Protein AF-A0A8H7AUL4-F1 (afdb_monomer)

Nearest PDB structures (foldseek):
  5n0o-assembly1_B  TM=2.172E-01  e=4.417E+00  Omphalotus olearius

Mean predicted aligned error: 16.54 Å

Sequence (229 aa):
MSLLRRDFTAEAVRKSCLLICMVALFASIVTGLPSPSKNITITVPEGTSDHGNPELICTPARFYEIALFYLGNYIAHAATLKSYPRESTSEMVLSMIVVLLFAPSGALRGLNAIFRAAVFKQSPIQRAARAGALCMVIRMADWKPQPTETIDNFSYTTSDVYQESHYCGGFLLNTNPESELKEIGTSKSPGKLEVITPPWMADASKFFWRYNNSYVPYGRSIHGRCDLP

Foldseek 3Di:
DPPVVVVVVVVVVVVVVVVVVVVVVVVVVPPPDDDPDDPDDDDADPPWDQPPPPVDTDDDDDPVNVVCVLVVVLVVQLVLADDAAQQDPVNNVVQSVCCSVPVVSRVVNVVQLVVLVLVPDPDPVSSCVSSVNDDDDFADQPDDDDPPDDDPDDDDDDPVVVVPPPDDDDPPDDPDPPVVVVVVVPDPDDDDDGGDDDPVVVCCVPDPDNSPDDDDDPPDDDDDDPPDD

Solvent-accessible surface area (backbone atoms only — not comparable to full-atom values): 15164 Å² total; per-residue (Å²): 139,67,66,74,64,54,56,56,50,53,55,49,51,50,53,48,51,53,49,49,53,51,49,50,61,52,50,74,72,66,76,75,76,86,68,84,85,71,93,70,92,73,91,72,67,86,75,52,46,43,90,91,38,94,92,42,83,44,67,70,80,50,71,66,57,56,49,50,52,55,52,50,53,46,51,50,46,54,72,66,47,63,82,60,55,91,60,47,74,68,56,49,52,51,50,41,55,49,19,67,77,38,57,67,58,34,53,50,50,46,49,51,55,57,75,42,44,23,86,78,42,86,51,69,66,59,18,29,50,46,56,51,54,70,80,85,88,78,71,50,77,85,64,72,81,56,100,85,58,85,81,75,91,76,86,89,78,61,80,86,61,63,77,73,64,88,67,79,96,68,85,82,75,74,92,63,64,70,70,54,51,56,54,54,74,69,51,87,70,87,79,82,88,77,55,81,72,57,72,81,59,69,57,46,78,76,48,94,69,70,71,84,78,75,78,78,59,88,95,64,87,84,87,76,86,84,77,76,131

Organism: NCBI:txid364733

Secondary structure (DSSP, 8-state):
--SHHHHHHHHHHHHHHHHHHHHHHHHHHH-------------PPTT-B-TT-TT--BPPPPHHHHHHHHHHHHHHHHHTPPPPTT--HHHHHHHHHHHHH-THHHHHHHHHHHHHTGGG-SSHHHHHHHHT--------TT----TT----S-----TTTTTT-SSSS-----S-HHHHHHHHHH--S-PPP--PPPHHHHGGGTSSS----PPPPTTPPPP------

Structure (mmCIF, N/CA/C/O backbone):
data_AF-A0A8H7AUL4-F1
#
_entry.id   AF-A0A8H7AUL4-F1
#
loop_
_atom_site.group_PDB
_atom_site.id
_atom_site.type_symbol
_atom_site.label_atom_id
_atom_site.label_alt_id
_atom_site.label_comp_id
_atom_site.label_asym_id
_atom_site.label_entity_id
_atom_site.label_seq_id
_atom_site.pdbx_PDB_ins_code
_atom_site.Cartn_x
_atom_site.Cartn_y
_atom_site.Cartn_z
_atom_site.occupancy
_atom_site.B_iso_or_equiv
_atom_site.auth_seq_id
_atom_site.auth_comp_id
_atom_site.auth_asym_id
_atom_site.auth_atom_id
_atom_site.pdbx_PDB_model_num
ATOM 1 N N . MET A 1 1 ? 11.857 13.795 33.962 1.00 43.72 1 MET A N 1
ATOM 2 C CA . MET A 1 1 ? 12.700 14.543 32.995 1.00 43.72 1 MET A CA 1
ATOM 3 C C . MET A 1 1 ? 13.579 13.636 32.108 1.00 43.72 1 MET A C 1
ATOM 5 O O . MET A 1 1 ? 14.568 14.098 31.558 1.00 43.72 1 MET A O 1
ATOM 9 N N . SER A 1 2 ? 13.219 12.358 31.918 1.00 46.34 2 SER A N 1
ATOM 10 C CA . SER A 1 2 ? 14.007 11.363 31.159 1.00 46.34 2 SER A CA 1
ATOM 11 C C . SER A 1 2 ? 13.293 10.794 29.919 1.00 46.34 2 SER A C 1
ATOM 13 O O . SER A 1 2 ? 13.949 10.202 29.067 1.00 46.34 2 SER A O 1
ATOM 15 N N . LEU A 1 3 ? 11.977 11.001 29.781 1.00 43.31 3 LEU A N 1
ATOM 16 C CA . LEU A 1 3 ? 11.179 10.525 28.638 1.00 43.31 3 LEU A CA 1
ATOM 17 C C . LEU A 1 3 ? 11.262 11.467 27.422 1.00 43.31 3 LEU A C 1
ATOM 19 O O . LEU A 1 3 ? 11.523 11.007 26.317 1.00 43.31 3 LEU A O 1
ATOM 23 N N . LEU A 1 4 ? 11.220 12.787 27.637 1.00 41.59 4 LEU A N 1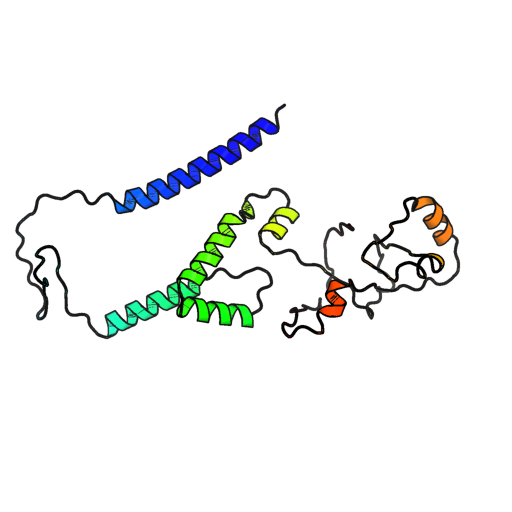
ATOM 24 C CA . LEU A 1 4 ? 11.358 13.803 26.575 1.00 41.59 4 LEU A CA 1
ATOM 25 C C . LEU A 1 4 ? 12.703 13.754 25.823 1.00 41.59 4 LEU A C 1
ATOM 27 O O . LEU A 1 4 ? 12.784 14.158 24.667 1.00 41.59 4 LEU A O 1
ATOM 31 N N . ARG A 1 5 ? 13.764 13.230 26.454 1.00 43.41 5 ARG A N 1
ATOM 32 C CA . ARG A 1 5 ? 15.092 13.094 25.831 1.00 43.41 5 ARG A CA 1
ATOM 33 C C . ARG A 1 5 ? 15.176 11.900 24.865 1.00 43.41 5 ARG A C 1
ATOM 35 O O . ARG A 1 5 ? 16.024 11.924 23.981 1.00 43.41 5 ARG A O 1
ATOM 42 N N . ARG A 1 6 ? 14.317 10.880 25.006 1.00 47.28 6 ARG A N 1
ATOM 43 C CA . ARG A 1 6 ? 14.305 9.688 24.130 1.00 47.28 6 ARG A CA 1
ATOM 44 C C . ARG A 1 6 ? 13.492 9.895 22.851 1.00 47.28 6 ARG A C 1
ATOM 46 O O . ARG A 1 6 ? 13.862 9.364 21.810 1.00 47.28 6 ARG A O 1
ATOM 53 N N . ASP A 1 7 ? 12.436 10.702 22.907 1.00 49.81 7 ASP A N 1
ATOM 54 C CA . ASP A 1 7 ? 11.616 10.984 21.722 1.00 49.81 7 ASP A CA 1
ATOM 55 C C . ASP A 1 7 ? 12.316 11.950 20.754 1.00 49.81 7 ASP A C 1
ATOM 57 O O . ASP A 1 7 ? 12.249 11.778 19.536 1.00 49.81 7 ASP A O 1
ATOM 61 N N . PHE A 1 8 ? 13.083 12.913 21.280 1.00 47.88 8 PHE A N 1
ATOM 62 C CA . PHE A 1 8 ? 13.838 13.862 20.455 1.00 47.88 8 PHE A CA 1
ATOM 63 C C . PHE A 1 8 ? 14.990 13.192 19.688 1.00 47.88 8 PHE A C 1
ATOM 65 O O . PHE A 1 8 ? 15.266 13.541 18.539 1.00 47.88 8 PHE A O 1
ATOM 72 N N . THR A 1 9 ? 15.642 12.189 20.285 1.00 54.34 9 THR A N 1
ATOM 73 C CA . THR A 1 9 ? 16.725 11.441 19.631 1.00 54.34 9 THR A CA 1
ATOM 74 C C . THR A 1 9 ? 16.198 10.498 18.553 1.00 54.34 9 THR A C 1
ATOM 76 O O . THR A 1 9 ? 16.815 10.397 17.497 1.00 54.34 9 THR A O 1
ATOM 79 N N . ALA A 1 10 ? 15.036 9.869 18.748 1.00 54.59 10 ALA A N 1
ATOM 80 C CA . ALA A 1 10 ? 14.420 9.014 17.732 1.00 54.59 10 ALA A CA 1
ATOM 81 C C . ALA A 1 10 ? 13.949 9.809 16.496 1.00 54.59 10 ALA A C 1
ATOM 83 O O . ALA A 1 10 ? 14.162 9.380 15.362 1.00 54.59 10 ALA A O 1
ATOM 84 N N . GLU A 1 11 ? 13.359 10.992 16.698 1.00 55.91 11 GLU A N 1
ATOM 85 C CA . GLU A 1 11 ? 12.937 11.900 15.622 1.00 55.91 11 GLU A CA 1
ATOM 86 C C . GLU A 1 11 ? 14.144 12.441 14.826 1.00 55.91 11 GLU A C 1
ATOM 88 O O . GLU A 1 11 ? 14.108 12.499 13.593 1.00 55.91 11 GLU A O 1
ATOM 93 N N . ALA A 1 12 ? 15.235 12.788 15.520 1.00 53.88 12 ALA A N 1
ATOM 94 C CA . ALA A 1 12 ? 16.478 13.258 14.910 1.00 53.88 12 ALA A CA 1
ATOM 95 C C . ALA A 1 12 ? 17.190 12.148 14.121 1.00 53.88 12 ALA A C 1
ATOM 97 O O . ALA A 1 12 ? 17.557 12.359 12.968 1.00 53.88 12 ALA A O 1
ATOM 98 N N . VAL A 1 13 ? 17.300 10.939 14.682 1.00 63.09 13 VAL A N 1
ATOM 99 C CA . VAL A 1 13 ? 17.870 9.771 13.988 1.00 63.09 13 VAL A CA 1
ATOM 100 C C . VAL A 1 13 ? 17.033 9.398 12.758 1.00 63.09 13 VAL A C 1
ATOM 102 O O . VAL A 1 13 ? 17.599 9.050 11.724 1.00 63.09 13 VAL A O 1
ATOM 105 N N . ARG A 1 14 ? 15.700 9.550 12.816 1.00 64.31 14 ARG A N 1
ATOM 106 C CA . ARG A 1 14 ? 14.787 9.322 11.681 1.00 64.31 14 ARG A CA 1
ATOM 107 C C . ARG A 1 14 ? 15.046 10.285 10.524 1.00 64.31 14 ARG A C 1
ATOM 109 O O . ARG A 1 14 ? 15.121 9.849 9.377 1.00 64.31 14 ARG A O 1
ATOM 116 N N . LYS A 1 15 ? 15.191 11.581 10.815 1.00 61.91 15 LYS A N 1
ATOM 117 C CA . LYS A 1 15 ? 15.510 12.596 9.799 1.00 61.91 15 LYS A CA 1
ATOM 118 C C . LYS A 1 15 ? 16.914 12.389 9.230 1.00 61.91 15 LYS A C 1
ATOM 120 O O . LYS A 1 15 ? 17.076 12.469 8.018 1.00 61.91 15 LYS A O 1
ATOM 125 N N . SER A 1 16 ? 17.883 12.032 10.073 1.00 65.56 16 SER A N 1
ATOM 126 C CA . SER A 1 16 ? 19.255 11.748 9.647 1.00 65.56 16 SER A CA 1
ATOM 127 C C . SER A 1 16 ? 19.361 10.489 8.784 1.00 65.56 16 SER A C 1
ATOM 129 O O . SER A 1 16 ? 20.001 10.542 7.745 1.00 65.56 16 SER A O 1
ATOM 131 N N . CYS A 1 17 ? 18.695 9.381 9.128 1.00 65.00 17 CYS A N 1
ATOM 132 C CA . CYS A 1 17 ? 18.697 8.170 8.294 1.00 65.00 17 CYS A CA 1
ATOM 133 C C . CYS A 1 17 ? 18.014 8.390 6.941 1.00 65.00 17 CYS A C 1
ATOM 135 O O . CYS A 1 17 ? 18.547 7.968 5.921 1.00 65.00 17 CYS A O 1
ATOM 137 N N . LEU A 1 18 ? 16.868 9.081 6.908 1.00 64.00 18 LEU A N 1
ATOM 138 C CA . LEU A 1 18 ? 16.194 9.411 5.648 1.00 64.00 18 LEU A CA 1
ATOM 139 C C . LEU A 1 18 ? 17.056 10.325 4.770 1.00 64.00 18 LEU A C 1
ATOM 141 O O . LEU A 1 18 ? 17.152 10.092 3.569 1.00 64.00 18 LEU A O 1
ATOM 145 N N . LEU A 1 19 ? 17.722 11.318 5.366 1.00 66.88 19 LEU A N 1
ATOM 146 C CA . LEU A 1 19 ? 18.652 12.190 4.652 1.00 66.88 19 LEU A CA 1
ATOM 147 C C . LEU A 1 19 ? 19.862 11.406 4.127 1.00 66.88 19 LEU A C 1
ATOM 149 O O . LEU A 1 19 ? 20.225 11.581 2.973 1.00 66.88 19 LEU A O 1
ATOM 153 N N . ILE A 1 20 ? 20.440 10.500 4.923 1.00 70.88 20 ILE A N 1
ATOM 154 C CA . ILE A 1 20 ? 21.572 9.652 4.515 1.00 70.88 20 ILE A CA 1
ATOM 155 C C . ILE A 1 20 ? 21.169 8.701 3.381 1.00 70.88 20 ILE A C 1
ATOM 157 O O . ILE A 1 20 ? 21.912 8.580 2.414 1.00 70.88 20 ILE A O 1
ATOM 161 N N . CYS A 1 21 ? 19.990 8.072 3.439 1.00 65.75 21 CYS A N 1
ATOM 162 C CA . CYS A 1 21 ? 19.497 7.215 2.356 1.00 65.75 21 CYS A CA 1
ATOM 163 C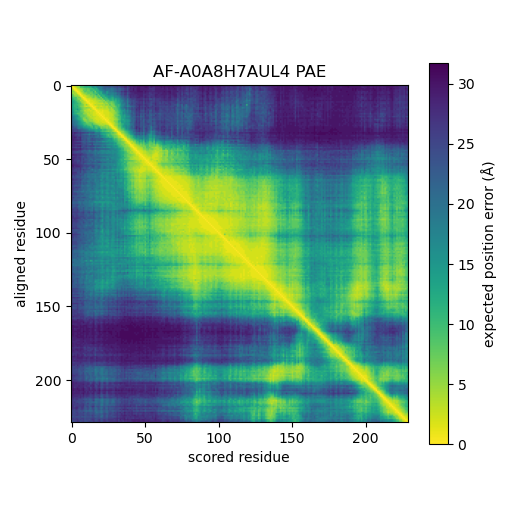 C . CYS A 1 21 ? 19.223 8.005 1.070 1.00 65.75 21 CYS A C 1
ATOM 165 O O . CYS A 1 21 ? 19.566 7.536 -0.011 1.00 65.75 21 CYS A O 1
ATOM 167 N N . MET A 1 22 ? 18.648 9.208 1.173 1.00 65.50 22 MET A N 1
ATOM 168 C CA . MET A 1 22 ? 18.428 10.078 0.014 1.00 65.50 22 MET A CA 1
ATOM 169 C C . MET A 1 22 ? 19.762 10.561 -0.569 1.00 65.50 22 MET A C 1
ATOM 171 O O . MET A 1 22 ? 19.964 10.465 -1.772 1.00 65.50 22 MET A O 1
ATOM 175 N N . VAL A 1 23 ? 20.711 10.998 0.264 1.00 67.75 23 VAL A N 1
ATOM 176 C CA . VAL A 1 23 ? 22.056 11.407 -0.175 1.00 67.75 23 VAL A CA 1
ATOM 177 C C . VAL A 1 23 ? 22.818 10.236 -0.796 1.00 67.75 23 VAL A C 1
ATOM 179 O O . VAL A 1 23 ? 23.475 10.437 -1.808 1.00 67.75 23 VAL A O 1
ATOM 182 N N . ALA A 1 24 ? 22.694 9.015 -0.270 1.00 63.97 24 ALA A N 1
ATOM 183 C CA . ALA A 1 24 ? 23.294 7.822 -0.868 1.00 63.97 24 ALA A CA 1
ATOM 184 C C . ALA A 1 24 ? 22.670 7.483 -2.235 1.00 63.97 24 ALA A C 1
ATOM 186 O O . ALA A 1 24 ? 23.403 7.222 -3.184 1.00 63.97 24 ALA A O 1
ATOM 187 N N . LEU A 1 25 ? 21.339 7.566 -2.363 1.00 59.31 25 LEU A N 1
ATOM 188 C CA . LEU A 1 25 ? 20.631 7.377 -3.637 1.00 59.31 25 LEU A CA 1
ATOM 189 C C . LEU A 1 25 ? 21.013 8.440 -4.679 1.00 59.31 25 LEU A C 1
ATOM 191 O O . LEU A 1 25 ? 21.175 8.109 -5.849 1.00 59.31 25 LEU A O 1
ATOM 195 N N . PHE A 1 26 ? 21.207 9.696 -4.265 1.00 57.25 26 PHE A N 1
ATOM 196 C CA . PHE A 1 26 ? 21.670 10.774 -5.145 1.00 57.25 26 PHE A CA 1
ATOM 197 C C . PHE A 1 26 ? 23.172 10.681 -5.464 1.00 57.25 26 PHE A C 1
ATOM 199 O O . PHE A 1 26 ? 23.571 10.971 -6.589 1.00 57.25 26 PHE A O 1
ATOM 206 N N . ALA A 1 27 ? 24.009 10.230 -4.527 1.00 56.56 27 ALA A N 1
ATOM 207 C CA . ALA A 1 27 ? 25.445 10.055 -4.743 1.00 56.56 27 ALA A CA 1
ATOM 208 C C . ALA A 1 27 ? 25.744 8.931 -5.747 1.00 56.56 27 ALA A C 1
ATOM 210 O O . ALA A 1 27 ? 26.654 9.077 -6.561 1.00 56.56 27 ALA A O 1
ATOM 211 N N . SER A 1 28 ? 24.937 7.863 -5.769 1.00 53.31 28 SER A N 1
ATOM 212 C CA . SER A 1 28 ? 25.036 6.811 -6.791 1.00 53.31 28 SER A CA 1
ATOM 213 C C . SER A 1 28 ? 24.688 7.289 -8.207 1.00 53.31 28 SER A C 1
ATOM 215 O O . SER A 1 28 ? 25.079 6.635 -9.167 1.00 53.31 28 SER A O 1
ATOM 217 N N . ILE A 1 29 ? 23.990 8.421 -8.355 1.00 53.97 29 ILE A N 1
ATOM 218 C CA . ILE A 1 29 ? 23.642 8.998 -9.664 1.00 53.97 29 ILE A CA 1
ATOM 219 C C . ILE A 1 29 ? 24.769 9.910 -10.196 1.00 53.97 29 ILE A C 1
ATOM 221 O O . ILE A 1 29 ? 24.841 10.153 -11.396 1.00 53.97 29 ILE A O 1
ATOM 225 N N . VAL A 1 30 ? 25.677 10.398 -9.338 1.00 54.78 30 VAL A N 1
ATOM 226 C CA . VAL A 1 30 ? 26.594 11.510 -9.679 1.00 54.78 30 VAL A CA 1
ATOM 227 C C . VAL A 1 30 ? 28.055 11.086 -9.897 1.00 54.78 30 VAL A C 1
ATOM 229 O O . VAL A 1 30 ? 28.843 11.864 -10.428 1.00 54.78 30 VAL A O 1
ATOM 232 N N . THR A 1 31 ? 28.462 9.857 -9.578 1.00 52.69 31 THR A N 1
ATOM 233 C CA . THR A 1 31 ? 29.866 9.438 -9.761 1.00 52.69 31 THR A CA 1
ATOM 234 C C . THR A 1 31 ? 30.114 8.741 -11.099 1.00 52.69 31 THR A C 1
ATOM 236 O O . THR A 1 31 ? 30.465 7.564 -11.142 1.00 52.69 31 THR A O 1
ATOM 239 N N . GLY A 1 32 ? 29.965 9.480 -12.196 1.00 54.56 32 GLY A N 1
ATOM 240 C CA . GLY A 1 32 ? 30.618 9.163 -13.467 1.00 54.56 32 GLY A CA 1
ATOM 241 C C . GLY A 1 32 ? 31.889 9.998 -13.593 1.00 54.56 32 GLY A C 1
ATOM 242 O O . GLY A 1 32 ? 31.848 11.087 -14.154 1.00 54.56 32 GLY A O 1
ATOM 243 N N . LEU A 1 33 ? 33.011 9.543 -13.026 1.00 56.06 33 LEU A N 1
ATOM 244 C CA . LEU A 1 33 ? 34.299 10.209 -13.251 1.00 56.06 33 LEU A CA 1
ATOM 245 C C . LEU A 1 33 ? 34.693 10.000 -14.728 1.00 56.06 33 LEU A C 1
ATOM 247 O O . LEU A 1 33 ? 34.734 8.841 -15.156 1.00 56.06 33 LEU A O 1
ATOM 251 N N . PRO A 1 34 ? 35.003 11.050 -15.512 1.00 58.72 34 PRO A N 1
ATOM 252 C CA . PRO A 1 34 ? 35.479 10.866 -16.876 1.00 58.72 34 PRO A CA 1
ATOM 253 C C . PRO A 1 34 ? 36.834 10.153 -16.827 1.00 58.72 34 PRO A C 1
ATOM 255 O O . PRO A 1 34 ? 37.839 10.701 -16.376 1.00 58.72 34 PRO A O 1
ATOM 258 N N . SER A 1 35 ? 36.844 8.887 -17.239 1.00 64.31 35 SER A N 1
ATOM 259 C CA . SER A 1 35 ? 38.077 8.127 -17.429 1.00 64.31 35 SER A CA 1
ATOM 260 C C . SER A 1 35 ? 38.825 8.667 -18.653 1.00 64.31 35 SER A C 1
ATOM 262 O O . SER A 1 35 ? 38.180 9.121 -19.599 1.00 64.31 35 SER A O 1
ATOM 264 N N . PRO A 1 36 ? 40.169 8.618 -18.677 1.00 64.88 36 PRO A N 1
ATOM 265 C CA . PRO A 1 36 ? 40.938 9.017 -19.850 1.00 64.88 36 PRO A CA 1
ATOM 266 C C . PRO A 1 36 ? 40.482 8.205 -21.069 1.00 64.88 36 PRO A C 1
ATOM 268 O O . PRO A 1 36 ? 40.517 6.971 -21.050 1.00 64.88 36 PRO A O 1
ATOM 271 N N . SER A 1 37 ? 40.032 8.900 -22.115 1.00 62.56 37 SER A N 1
ATOM 272 C CA . SER A 1 37 ? 39.543 8.286 -23.346 1.00 62.56 37 SER A CA 1
ATOM 273 C C . SER A 1 37 ? 40.692 7.559 -24.047 1.00 62.56 37 SER A C 1
ATOM 275 O O . SER A 1 37 ? 41.613 8.158 -24.600 1.00 62.56 37 SER A O 1
ATOM 277 N N . LYS A 1 38 ? 40.671 6.225 -24.006 1.00 63.19 38 LYS A N 1
ATOM 278 C CA . LYS A 1 38 ? 41.484 5.411 -24.910 1.00 63.19 38 LYS A CA 1
ATOM 279 C C . LYS A 1 38 ? 40.727 5.299 -26.224 1.00 63.19 38 LYS A C 1
ATOM 281 O O . LYS A 1 38 ? 39.556 4.937 -26.225 1.00 63.19 38 LYS A O 1
ATOM 286 N N . ASN A 1 39 ? 41.393 5.614 -27.329 1.00 67.62 39 ASN A N 1
ATOM 287 C CA . ASN A 1 39 ? 40.812 5.480 -28.658 1.00 67.62 39 ASN A CA 1
ATOM 288 C C . ASN A 1 39 ? 40.810 3.985 -29.025 1.00 67.62 39 ASN A C 1
ATOM 290 O O . ASN A 1 39 ? 41.848 3.427 -29.376 1.00 67.62 39 ASN A O 1
ATOM 294 N N . ILE A 1 40 ? 39.674 3.320 -28.818 1.00 72.12 40 ILE A N 1
ATOM 295 C CA . ILE A 1 40 ? 39.465 1.894 -29.094 1.00 72.12 40 ILE A CA 1
ATOM 296 C C . ILE A 1 40 ? 38.546 1.779 -30.304 1.00 72.12 40 ILE A C 1
ATOM 298 O O . ILE A 1 40 ? 37.411 2.246 -30.275 1.00 72.12 40 ILE A O 1
ATOM 302 N N . THR A 1 41 ? 39.021 1.131 -31.361 1.00 75.44 41 THR A N 1
ATOM 303 C CA . THR A 1 41 ? 38.189 0.734 -32.496 1.00 75.44 41 THR A CA 1
ATOM 304 C C . THR A 1 41 ? 37.387 -0.506 -32.109 1.00 75.44 41 THR A C 1
ATOM 306 O O . THR A 1 41 ? 37.923 -1.609 -32.031 1.00 75.44 41 THR A O 1
ATOM 309 N N . ILE A 1 42 ? 36.096 -0.319 -31.828 1.00 75.31 42 ILE A N 1
ATOM 310 C CA . ILE A 1 42 ? 35.150 -1.403 -31.542 1.00 75.31 42 ILE A CA 1
ATOM 311 C C . ILE A 1 42 ? 34.440 -1.773 -32.843 1.00 75.31 42 ILE A C 1
ATOM 313 O O . ILE A 1 42 ? 33.855 -0.919 -33.506 1.00 75.31 42 ILE A O 1
ATOM 317 N N . THR A 1 43 ? 34.474 -3.052 -33.209 1.00 81.81 43 THR A N 1
ATOM 318 C CA . THR A 1 43 ? 33.636 -3.582 -34.285 1.00 81.81 43 THR A CA 1
ATOM 319 C C . THR A 1 43 ? 32.193 -3.670 -33.792 1.00 81.81 43 THR A C 1
ATOM 321 O O . THR A 1 43 ? 31.882 -4.431 -32.875 1.00 81.81 43 THR A O 1
ATOM 324 N N . VAL A 1 44 ? 31.312 -2.859 -34.376 1.00 82.25 44 VAL A N 1
ATOM 325 C CA . VAL A 1 44 ? 29.887 -2.815 -34.027 1.00 82.25 44 VAL A CA 1
ATOM 326 C C . VAL A 1 44 ? 29.048 -3.657 -34.996 1.00 82.25 44 VAL A C 1
ATOM 328 O O . VAL A 1 44 ? 29.461 -3.859 -36.140 1.00 82.25 44 VAL A O 1
ATOM 331 N N . PRO A 1 45 ? 27.886 -4.175 -34.558 1.00 83.50 45 PRO A N 1
ATOM 332 C CA . PRO A 1 45 ? 26.961 -4.887 -35.431 1.00 83.50 45 PRO A CA 1
ATOM 333 C C . PRO A 1 45 ? 26.471 -4.016 -36.594 1.00 83.50 45 PRO A C 1
ATOM 335 O O . PRO A 1 45 ? 26.386 -2.792 -36.492 1.00 83.50 45 PRO A O 1
ATOM 338 N N . GLU A 1 46 ? 26.093 -4.661 -37.694 1.00 83.25 46 GLU A N 1
ATOM 339 C CA . GLU A 1 46 ? 25.466 -3.977 -38.824 1.00 83.25 46 GLU A CA 1
ATOM 340 C C . GLU A 1 46 ? 24.145 -3.318 -38.390 1.00 83.25 46 GLU A C 1
ATOM 342 O O . GLU A 1 46 ? 23.361 -3.916 -37.653 1.00 83.25 46 GLU A O 1
ATOM 347 N N . GLY A 1 47 ? 23.909 -2.076 -38.824 1.00 82.81 47 GLY A N 1
ATOM 348 C CA . GLY A 1 47 ? 22.743 -1.280 -38.422 1.00 82.81 47 GLY A CA 1
ATOM 349 C C . GLY A 1 47 ? 22.937 -0.444 -37.151 1.00 82.81 47 GLY A C 1
ATOM 350 O O . GLY A 1 47 ? 21.985 0.190 -36.699 1.00 82.81 47 GLY A O 1
ATOM 351 N N . THR A 1 48 ? 24.143 -0.418 -36.574 1.00 87.56 48 THR A N 1
ATOM 352 C CA . THR A 1 48 ? 24.484 0.515 -35.495 1.00 87.56 48 THR A CA 1
ATOM 353 C C . THR A 1 48 ? 24.537 1.962 -35.996 1.00 87.56 48 THR A C 1
ATOM 355 O O . THR A 1 48 ? 25.078 2.243 -37.062 1.00 87.56 48 THR A O 1
ATOM 358 N N . SER A 1 49 ? 23.987 2.881 -35.202 1.00 88.44 49 SER A N 1
ATOM 359 C CA . SER A 1 49 ? 23.941 4.322 -35.472 1.00 88.44 49 SER A CA 1
ATOM 360 C C . SER A 1 49 ? 24.342 5.099 -34.218 1.00 88.44 49 SER A C 1
ATOM 362 O O . SER A 1 49 ? 24.013 4.691 -33.104 1.00 88.44 49 SER A O 1
ATOM 364 N N . ASP A 1 50 ? 25.031 6.222 -34.395 1.00 88.38 50 ASP A N 1
ATOM 365 C CA . ASP A 1 50 ? 25.409 7.157 -33.326 1.00 88.38 50 ASP A CA 1
ATOM 366 C C . ASP A 1 50 ? 24.497 8.399 -33.275 1.00 88.38 50 ASP A C 1
ATOM 368 O O . ASP A 1 50 ? 24.579 9.216 -32.360 1.00 88.38 50 ASP A O 1
ATOM 372 N N . HIS A 1 51 ? 23.596 8.545 -34.258 1.00 87.38 51 HIS A N 1
ATOM 373 C CA . HIS A 1 51 ? 22.688 9.687 -34.409 1.00 87.38 51 HIS A CA 1
ATOM 374 C C . HIS A 1 51 ? 23.389 11.060 -34.330 1.00 87.38 51 HIS A C 1
ATOM 376 O O . HIS A 1 51 ? 22.776 12.047 -33.922 1.00 87.38 51 HIS A O 1
ATOM 382 N N . GLY A 1 52 ? 24.667 11.135 -34.724 1.00 86.81 52 GLY A N 1
ATOM 383 C CA . GLY A 1 52 ? 25.465 12.362 -34.669 1.00 86.81 52 GLY A CA 1
ATOM 384 C C . GLY A 1 52 ? 26.040 12.700 -33.289 1.00 86.81 52 GLY A C 1
ATOM 385 O O . GLY A 1 52 ? 26.620 13.775 -33.134 1.00 86.81 52 GLY A O 1
ATOM 386 N N . ASN A 1 53 ? 25.908 11.810 -32.299 1.00 87.06 53 ASN A N 1
ATOM 387 C CA . ASN A 1 53 ? 26.580 11.924 -31.009 1.00 87.06 53 ASN A CA 1
ATOM 388 C C . ASN A 1 53 ? 27.599 10.778 -30.835 1.00 87.06 53 ASN A C 1
ATOM 390 O O . ASN A 1 53 ? 27.188 9.644 -30.601 1.00 87.06 53 ASN A O 1
ATOM 394 N N . PRO A 1 54 ? 28.917 11.055 -30.860 1.00 82.06 54 PRO A N 1
ATOM 395 C CA . PRO A 1 54 ? 29.948 10.020 -30.736 1.00 82.06 54 PRO A CA 1
ATOM 396 C C . PRO A 1 54 ? 29.979 9.333 -29.361 1.00 82.06 54 PRO A C 1
ATOM 398 O O . PRO A 1 54 ? 30.625 8.298 -29.208 1.00 82.06 54 PRO A O 1
ATOM 401 N N . GLU A 1 55 ? 29.298 9.886 -28.353 1.00 83.38 55 GLU A N 1
ATOM 402 C CA . GLU A 1 55 ? 29.140 9.267 -27.032 1.00 83.38 55 GLU A CA 1
ATOM 403 C C . GLU A 1 55 ? 27.973 8.265 -26.978 1.00 83.38 55 GLU A C 1
ATOM 405 O O . GLU A 1 55 ? 27.776 7.595 -25.963 1.00 83.38 55 GLU A O 1
ATOM 410 N N . LEU A 1 56 ? 27.194 8.146 -28.058 1.00 84.94 56 LEU A N 1
ATOM 411 C CA . LEU A 1 56 ? 26.034 7.271 -28.147 1.00 84.94 56 LEU A CA 1
ATOM 412 C C . LEU A 1 56 ? 26.280 6.167 -29.177 1.00 84.94 56 LEU A C 1
ATOM 414 O O . LEU A 1 56 ? 26.607 6.423 -30.329 1.00 84.94 56 LEU A O 1
ATOM 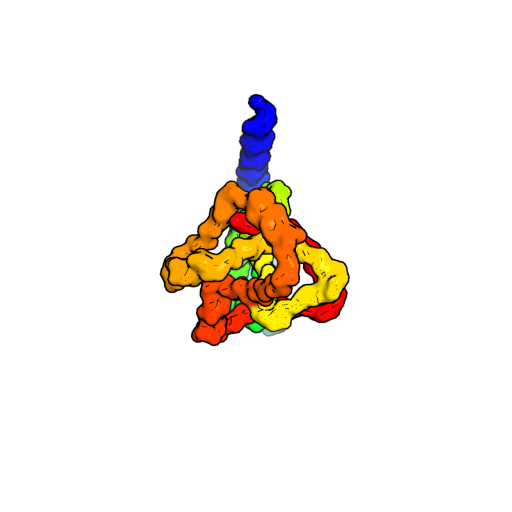418 N N . ILE A 1 57 ? 26.062 4.918 -28.774 1.00 89.25 57 ILE A N 1
ATOM 419 C CA . ILE A 1 57 ? 26.068 3.769 -29.683 1.00 89.25 57 ILE A CA 1
ATOM 420 C C . ILE A 1 57 ? 24.705 3.091 -29.570 1.00 89.25 57 ILE A C 1
ATOM 422 O O . ILE A 1 57 ? 24.415 2.428 -28.573 1.00 89.25 57 ILE A O 1
ATOM 426 N N . CYS A 1 58 ? 23.861 3.245 -30.590 1.00 88.56 58 CYS A N 1
ATOM 427 C CA . CYS A 1 58 ? 22.583 2.547 -30.686 1.00 88.56 58 CYS A CA 1
ATOM 428 C C . CYS A 1 58 ? 22.757 1.294 -31.543 1.00 88.56 58 CYS A C 1
ATOM 430 O O . CYS A 1 58 ? 23.089 1.380 -32.723 1.00 88.56 58 CYS A O 1
ATOM 432 N N . THR A 1 59 ? 22.535 0.118 -30.960 1.00 90.38 59 THR A N 1
ATOM 433 C CA . THR A 1 59 ? 22.470 -1.145 -31.705 1.00 90.38 59 THR A CA 1
ATOM 434 C C . THR A 1 59 ? 21.028 -1.423 -32.141 1.00 90.38 59 THR A C 1
ATOM 436 O O . THR A 1 59 ? 20.089 -0.995 -31.463 1.00 90.38 59 THR A O 1
ATOM 439 N N . PRO A 1 60 ? 20.814 -2.109 -33.276 1.00 88.69 60 PRO A N 1
ATOM 440 C CA . PRO A 1 60 ? 19.471 -2.442 -33.731 1.00 88.69 60 PRO A CA 1
ATOM 441 C C . PRO A 1 60 ? 18.803 -3.402 -32.744 1.00 88.69 60 PRO A C 1
ATOM 443 O O . PRO A 1 60 ? 19.251 -4.534 -32.554 1.00 88.69 60 PRO A O 1
ATOM 446 N N . ALA A 1 61 ? 17.718 -2.941 -32.122 1.00 89.25 61 ALA A N 1
ATOM 447 C CA . ALA A 1 61 ? 16.963 -3.733 -31.165 1.00 89.25 61 ALA A CA 1
ATOM 448 C C . ALA A 1 61 ? 16.237 -4.881 -31.872 1.00 89.25 61 ALA A C 1
ATOM 450 O O . ALA A 1 61 ? 15.550 -4.693 -32.883 1.00 89.25 61 ALA A O 1
ATOM 451 N N . ARG A 1 62 ? 16.341 -6.083 -31.311 1.00 92.94 62 ARG A N 1
ATOM 452 C CA . ARG A 1 62 ? 15.578 -7.236 -31.793 1.00 92.94 62 ARG A CA 1
ATOM 453 C C . ARG A 1 62 ? 14.173 -7.199 -31.201 1.00 92.94 62 ARG A C 1
ATOM 455 O O . ARG A 1 62 ? 13.970 -6.772 -30.067 1.00 92.94 62 ARG A O 1
ATOM 462 N N . PHE A 1 63 ? 13.188 -7.716 -31.936 1.00 94.44 63 PHE A N 1
ATOM 463 C CA . PHE A 1 63 ? 11.789 -7.698 -31.488 1.00 94.44 63 PHE A CA 1
ATOM 464 C C . PHE A 1 63 ? 11.588 -8.332 -30.099 1.00 94.44 63 PHE A C 1
ATOM 466 O O . PHE A 1 63 ? 10.838 -7.804 -29.282 1.00 94.44 63 PHE A O 1
ATOM 473 N N . TYR A 1 64 ? 12.285 -9.433 -29.795 1.00 95.25 64 TYR A N 1
ATOM 474 C CA . TYR A 1 64 ? 12.167 -10.078 -28.485 1.00 95.25 64 TYR A CA 1
ATOM 475 C C . TYR A 1 64 ? 12.766 -9.236 -27.346 1.00 95.25 64 TYR A C 1
ATOM 477 O O . TYR A 1 64 ? 12.292 -9.338 -26.221 1.00 95.25 64 TYR A O 1
ATOM 485 N N . GLU A 1 65 ? 13.772 -8.397 -27.609 1.00 92.31 65 GLU A N 1
ATOM 486 C CA . GLU A 1 65 ? 14.373 -7.509 -26.600 1.00 92.31 65 GLU A CA 1
ATOM 487 C C . GLU A 1 65 ? 13.388 -6.405 -26.227 1.00 92.31 65 GLU A C 1
ATOM 489 O O . GLU A 1 65 ? 13.171 -6.130 -25.048 1.00 92.31 65 GLU A O 1
ATOM 494 N N . ILE A 1 66 ? 12.711 -5.853 -27.237 1.00 93.56 66 ILE A N 1
ATOM 495 C CA . ILE A 1 66 ? 11.619 -4.893 -27.064 1.00 93.56 66 ILE A CA 1
ATOM 496 C C . ILE A 1 66 ? 10.476 -5.539 -26.266 1.00 93.56 66 ILE A C 1
ATOM 498 O O . ILE A 1 66 ? 9.999 -4.970 -25.284 1.00 93.56 66 ILE A O 1
ATOM 502 N N . ALA A 1 67 ? 10.062 -6.753 -26.643 1.00 94.62 67 ALA A N 1
ATOM 503 C CA . ALA A 1 67 ? 8.998 -7.474 -25.950 1.00 94.62 67 ALA A CA 1
ATOM 504 C C . ALA A 1 67 ? 9.351 -7.768 -24.480 1.00 94.62 67 ALA A C 1
ATOM 506 O O . ALA A 1 67 ? 8.532 -7.529 -23.592 1.00 94.62 67 ALA A O 1
ATOM 507 N N . LEU A 1 68 ? 10.574 -8.238 -24.208 1.00 95.06 68 LEU A N 1
ATOM 508 C CA . LEU A 1 68 ? 11.060 -8.502 -22.851 1.00 95.06 68 LEU A CA 1
ATOM 509 C C . LEU A 1 68 ? 11.145 -7.228 -22.013 1.00 95.06 68 LEU A C 1
ATOM 511 O O . LEU A 1 68 ? 10.792 -7.261 -20.835 1.00 95.06 68 LEU A O 1
ATOM 515 N N . PHE A 1 69 ? 11.564 -6.111 -22.608 1.00 91.38 69 PHE A N 1
ATOM 516 C CA . PHE A 1 69 ? 11.601 -4.822 -21.928 1.00 91.38 69 PHE A CA 1
ATOM 517 C C . PHE A 1 69 ? 10.208 -4.416 -21.434 1.00 91.38 69 PHE A C 1
ATOM 519 O O . PHE A 1 69 ? 10.032 -4.151 -20.243 1.00 91.38 69 PHE A O 1
ATOM 526 N N . TYR A 1 70 ? 9.196 -4.417 -22.306 1.00 90.38 70 TYR A N 1
ATOM 527 C CA . TYR A 1 70 ? 7.835 -4.051 -21.900 1.00 90.38 70 TYR A CA 1
ATOM 528 C C . TYR A 1 70 ? 7.236 -5.047 -20.906 1.00 90.38 70 TYR A C 1
ATOM 530 O O . TYR A 1 70 ? 6.655 -4.636 -19.900 1.00 90.38 70 TYR A O 1
ATOM 538 N N . LEU A 1 71 ? 7.421 -6.349 -21.137 1.00 91.75 71 LEU A N 1
ATOM 539 C CA . LEU A 1 71 ? 6.924 -7.385 -20.235 1.00 91.75 71 LEU A CA 1
ATOM 540 C C . LEU A 1 71 ? 7.536 -7.257 -18.834 1.00 91.75 71 LEU A C 1
ATOM 542 O O . LEU A 1 71 ? 6.812 -7.286 -17.840 1.00 91.75 71 LEU A O 1
ATOM 546 N N . GLY A 1 72 ? 8.855 -7.066 -18.754 1.00 89.75 72 GLY A N 1
ATOM 547 C CA . GLY A 1 72 ? 9.564 -6.866 -17.494 1.00 89.75 72 GLY A CA 1
ATOM 548 C C . GLY A 1 72 ? 9.069 -5.632 -16.742 1.00 89.75 72 GLY A C 1
ATOM 549 O O . GLY A 1 72 ? 8.807 -5.718 -15.542 1.00 89.75 72 GLY A O 1
ATOM 550 N N . ASN A 1 73 ? 8.858 -4.513 -17.444 1.00 87.75 73 ASN A N 1
ATOM 551 C CA . ASN A 1 73 ? 8.313 -3.292 -16.845 1.00 87.75 73 ASN A CA 1
ATOM 552 C C . ASN A 1 73 ? 6.900 -3.507 -16.278 1.00 87.75 73 ASN A C 1
ATOM 554 O O . ASN A 1 73 ? 6.630 -3.128 -15.138 1.00 87.75 73 ASN A O 1
ATOM 558 N N . TYR A 1 74 ? 6.010 -4.173 -17.018 1.00 86.88 74 TYR A N 1
ATOM 559 C CA . TYR A 1 74 ? 4.655 -4.450 -16.532 1.00 86.88 74 TYR A CA 1
ATOM 560 C C . TYR A 1 74 ? 4.631 -5.400 -15.335 1.00 86.88 74 TYR A C 1
ATOM 562 O O . TYR A 1 74 ? 3.920 -5.143 -14.360 1.00 86.88 74 TYR A O 1
ATOM 570 N N . ILE A 1 75 ? 5.446 -6.459 -15.361 1.00 88.38 75 ILE A N 1
ATOM 571 C CA . ILE A 1 75 ? 5.585 -7.368 -14.218 1.00 88.38 75 ILE A CA 1
ATOM 572 C C . ILE A 1 75 ? 6.121 -6.609 -13.001 1.00 88.38 75 ILE A C 1
ATOM 574 O O . ILE A 1 75 ? 5.579 -6.761 -11.906 1.00 88.38 75 ILE A O 1
ATOM 578 N N . ALA A 1 76 ? 7.132 -5.755 -13.176 1.00 87.44 76 ALA A N 1
ATOM 579 C CA . ALA A 1 76 ? 7.686 -4.952 -12.091 1.00 87.44 76 ALA A CA 1
ATOM 580 C C . ALA A 1 76 ? 6.634 -4.009 -11.479 1.00 87.44 76 ALA A C 1
ATOM 582 O O . 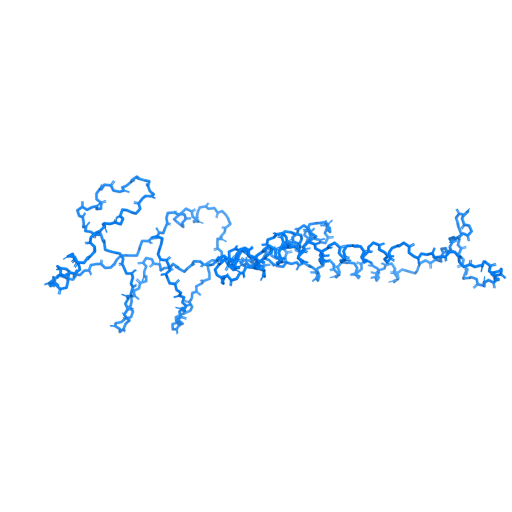ALA A 1 76 ? 6.534 -3.901 -10.254 1.00 87.44 76 ALA A O 1
ATOM 583 N N . HIS A 1 77 ? 5.798 -3.372 -12.300 1.00 83.88 77 HIS A N 1
ATOM 584 C CA . HIS A 1 77 ? 4.704 -2.525 -11.824 1.00 83.88 77 HIS A CA 1
ATOM 585 C C . HIS A 1 77 ? 3.651 -3.307 -11.033 1.00 83.88 77 HIS A C 1
ATOM 587 O O . HIS A 1 77 ? 3.254 -2.877 -9.950 1.00 83.88 77 HIS A O 1
ATOM 593 N N . ALA A 1 78 ? 3.246 -4.482 -11.517 1.00 85.56 78 ALA A N 1
ATOM 594 C CA . ALA A 1 78 ? 2.307 -5.334 -10.795 1.00 85.56 78 ALA A CA 1
ATOM 595 C C . ALA A 1 78 ? 2.900 -5.852 -9.469 1.00 85.56 78 ALA A C 1
ATOM 597 O O . ALA A 1 78 ? 2.229 -5.825 -8.438 1.00 85.56 78 ALA A O 1
ATOM 598 N N . ALA A 1 79 ? 4.171 -6.267 -9.474 1.00 85.38 79 ALA A N 1
ATOM 599 C CA . ALA A 1 79 ? 4.858 -6.823 -8.308 1.00 85.38 79 ALA A CA 1
ATOM 600 C C . ALA A 1 79 ? 5.138 -5.785 -7.208 1.00 85.38 79 ALA A C 1
ATOM 602 O O . ALA A 1 79 ? 5.154 -6.121 -6.025 1.00 85.38 79 ALA A O 1
ATOM 603 N N . THR A 1 80 ? 5.349 -4.520 -7.578 1.00 84.50 80 THR A N 1
ATOM 604 C CA . THR A 1 80 ? 5.623 -3.428 -6.626 1.00 84.50 80 THR A CA 1
ATOM 605 C C . THR A 1 80 ? 4.358 -2.802 -6.039 1.00 84.50 80 THR A C 1
ATOM 607 O O . THR A 1 80 ? 4.442 -1.952 -5.146 1.00 84.50 80 THR A O 1
ATOM 610 N N . LEU A 1 81 ? 3.173 -3.227 -6.486 1.00 88.25 81 LEU A N 1
ATOM 611 C CA . LEU A 1 81 ? 1.916 -2.688 -5.995 1.00 88.25 81 LEU A CA 1
ATOM 612 C C . LEU A 1 81 ? 1.689 -3.045 -4.520 1.00 88.25 81 LEU A C 1
ATOM 614 O O . LEU A 1 81 ? 1.484 -4.199 -4.144 1.00 88.25 81 LEU A O 1
ATOM 618 N N . LYS A 1 82 ? 1.646 -2.018 -3.668 1.00 87.88 82 LYS A N 1
ATOM 619 C CA . LYS A 1 82 ? 1.279 -2.176 -2.261 1.00 87.88 82 LYS A CA 1
ATOM 620 C C . LYS A 1 82 ? -0.232 -2.393 -2.130 1.00 87.88 82 LYS A C 1
ATOM 622 O O . LYS A 1 82 ? -1.005 -1.484 -2.424 1.00 87.88 82 LYS A O 1
ATOM 627 N N . SER A 1 83 ? -0.639 -3.550 -1.612 1.00 86.75 83 SER A N 1
ATOM 628 C CA . SER A 1 83 ? -2.021 -3.788 -1.180 1.00 86.75 83 SER A CA 1
ATOM 629 C C . SER A 1 83 ? -2.346 -3.031 0.110 1.00 86.75 83 SER A C 1
ATOM 631 O O . SER A 1 83 ? -1.503 -2.928 1.019 1.00 86.75 83 SER A O 1
ATOM 633 N N . TYR A 1 84 ? -3.570 -2.506 0.196 1.00 86.38 84 TYR A N 1
ATOM 634 C CA . TYR A 1 84 ? -4.082 -1.917 1.431 1.00 86.38 84 TYR A CA 1
ATOM 635 C C . TYR A 1 84 ? -4.713 -2.989 2.327 1.00 86.38 84 TYR A C 1
ATOM 637 O O . TYR A 1 84 ? -5.310 -3.947 1.833 1.00 86.38 84 TYR A O 1
ATOM 645 N N . PRO A 1 85 ? -4.627 -2.841 3.661 1.00 80.00 85 PRO A N 1
ATOM 646 C CA . PRO A 1 85 ? -5.430 -3.663 4.553 1.00 80.00 85 PRO A CA 1
ATOM 647 C C . PRO A 1 85 ? -6.915 -3.461 4.227 1.00 80.00 85 PRO A C 1
ATOM 649 O O . PRO A 1 85 ? -7.336 -2.324 4.016 1.00 80.00 85 PRO A O 1
ATOM 652 N N . ARG A 1 86 ? -7.691 -4.555 4.194 1.00 76.00 86 ARG A N 1
ATOM 653 C CA . ARG A 1 86 ? -9.125 -4.586 3.830 1.00 76.00 86 ARG A CA 1
ATOM 654 C C . ARG A 1 86 ? -9.435 -4.382 2.336 1.00 76.00 86 ARG A C 1
ATOM 656 O O . ARG A 1 86 ? -10.605 -4.332 1.980 1.00 76.00 86 ARG A O 1
ATOM 663 N N . GLU A 1 87 ? -8.431 -4.294 1.466 1.00 84.12 87 GLU A N 1
ATOM 664 C CA . GLU A 1 87 ? -8.666 -4.251 0.019 1.00 84.12 87 GLU A CA 1
ATOM 665 C C . GLU A 1 87 ? -9.234 -5.590 -0.471 1.00 84.12 87 GLU A C 1
ATOM 667 O O . GLU A 1 87 ? -8.673 -6.657 -0.207 1.00 84.12 87 GLU A O 1
ATOM 672 N N . SER A 1 88 ? -10.369 -5.538 -1.165 1.00 83.44 88 SER A N 1
ATOM 673 C CA . SER A 1 88 ? -10.971 -6.710 -1.793 1.00 83.44 88 SER A CA 1
ATOM 674 C C . SER A 1 88 ? -10.137 -7.210 -2.972 1.00 83.44 88 SER A C 1
ATOM 676 O O . SER A 1 88 ? -9.406 -6.448 -3.604 1.00 83.44 88 SER A O 1
ATOM 678 N N . THR A 1 89 ? -10.281 -8.488 -3.337 1.00 86.00 89 THR A N 1
ATOM 679 C CA . THR A 1 89 ? -9.601 -9.037 -4.522 1.00 86.00 89 THR A CA 1
ATOM 680 C C . THR A 1 89 ? -9.970 -8.265 -5.792 1.00 86.00 89 THR A C 1
ATOM 682 O O . THR A 1 89 ? -9.099 -7.994 -6.611 1.00 86.00 89 THR A O 1
ATOM 685 N N . SER A 1 90 ? -11.232 -7.847 -5.935 1.00 85.06 90 SER A N 1
ATOM 686 C CA . SER A 1 90 ? -11.694 -7.032 -7.065 1.00 85.06 90 SER A CA 1
ATOM 687 C C . SER A 1 90 ? -11.051 -5.645 -7.102 1.00 85.06 90 SER A C 1
ATOM 689 O O . SER A 1 90 ? -10.613 -5.207 -8.163 1.00 85.06 90 SER A O 1
ATOM 691 N N . GLU A 1 91 ? -10.945 -4.965 -5.958 1.00 87.00 91 GLU A N 1
ATOM 692 C CA . GLU A 1 91 ? -10.275 -3.659 -5.869 1.00 87.00 91 GLU A CA 1
ATOM 693 C C . GLU A 1 91 ? -8.770 -3.780 -6.122 1.00 87.00 91 GLU A C 1
ATOM 695 O O . GLU A 1 91 ? -8.190 -2.918 -6.782 1.00 87.00 91 GLU A O 1
ATOM 700 N N . MET A 1 92 ? -8.143 -4.867 -5.663 1.00 89.19 92 MET A N 1
ATOM 701 C CA . MET A 1 92 ? -6.730 -5.131 -5.928 1.00 89.19 92 MET A CA 1
ATOM 702 C C . MET A 1 92 ? -6.479 -5.354 -7.423 1.00 89.19 92 MET A C 1
ATOM 704 O O . MET A 1 92 ? -5.543 -4.775 -7.970 1.00 89.19 92 MET A O 1
ATOM 708 N N . VAL A 1 93 ? -7.323 -6.141 -8.101 1.00 90.38 93 VAL A N 1
ATOM 709 C CA . VAL A 1 93 ? -7.225 -6.364 -9.555 1.00 90.38 93 VAL A CA 1
ATOM 710 C C . VAL A 1 93 ? -7.417 -5.055 -10.319 1.00 90.38 93 VAL A C 1
ATOM 712 O O . VAL A 1 93 ? -6.611 -4.735 -11.192 1.00 90.38 93 VAL A O 1
ATOM 715 N N . LEU A 1 94 ? -8.426 -4.256 -9.962 1.00 90.06 94 LEU A N 1
ATOM 716 C CA . LEU A 1 94 ? -8.625 -2.939 -10.567 1.00 90.06 94 LEU A CA 1
ATOM 717 C C . LEU A 1 94 ? -7.407 -2.032 -10.342 1.00 90.06 94 LEU A C 1
ATOM 719 O O . LEU A 1 94 ? -6.933 -1.392 -11.278 1.00 90.06 94 LEU A O 1
ATOM 723 N N . SER A 1 95 ? -6.855 -2.023 -9.128 1.00 88.69 95 SER A N 1
ATOM 724 C CA . SER A 1 95 ? -5.645 -1.267 -8.807 1.00 88.69 95 SER A CA 1
ATOM 725 C C . SER A 1 95 ? -4.439 -1.728 -9.628 1.00 88.69 95 SER A C 1
ATOM 727 O O . SER A 1 95 ? -3.669 -0.886 -10.080 1.00 88.69 95 SER A O 1
ATOM 729 N N . MET A 1 96 ? -4.277 -3.035 -9.869 1.00 89.44 96 MET A N 1
ATOM 730 C CA . MET A 1 96 ? -3.234 -3.559 -10.759 1.00 89.44 96 MET A CA 1
ATOM 731 C C . MET A 1 96 ? -3.407 -3.045 -12.190 1.00 89.44 96 MET A C 1
ATOM 733 O O . MET A 1 96 ? -2.437 -2.576 -12.777 1.00 89.44 96 MET A O 1
ATOM 737 N N . ILE A 1 97 ? -4.629 -3.062 -12.731 1.00 90.06 97 ILE A N 1
ATOM 738 C CA . ILE A 1 97 ? -4.916 -2.537 -14.076 1.00 90.06 97 ILE A CA 1
ATOM 739 C C . ILE A 1 97 ? -4.562 -1.046 -14.160 1.00 90.06 97 ILE A C 1
ATOM 741 O O . ILE A 1 97 ? -3.866 -0.627 -15.083 1.00 90.06 97 ILE A O 1
ATOM 745 N N . VAL A 1 98 ? -4.983 -0.247 -13.174 1.00 87.12 98 VAL A N 1
ATOM 746 C CA . VAL A 1 98 ? -4.670 1.192 -13.120 1.00 87.12 98 VAL A CA 1
ATOM 747 C C . VAL A 1 98 ? -3.161 1.429 -13.064 1.00 87.12 98 VAL A C 1
ATOM 749 O O . VAL A 1 98 ? -2.663 2.332 -13.724 1.00 87.12 98 VAL A O 1
ATOM 752 N N . VAL A 1 99 ? -2.418 0.605 -12.328 1.00 89.12 99 VAL A N 1
ATOM 753 C CA . VAL A 1 99 ? -0.957 0.713 -12.208 1.00 89.12 99 VAL A CA 1
ATOM 754 C C . VAL A 1 99 ? -0.239 0.323 -13.498 1.00 89.12 99 VAL A C 1
ATOM 756 O O . VAL A 1 99 ? 0.756 0.954 -13.842 1.00 89.12 99 VAL A O 1
ATOM 759 N N . LEU A 1 100 ? -0.756 -0.660 -14.239 1.00 86.50 100 LEU A N 1
ATOM 760 C CA . LEU A 1 100 ? -0.226 -1.037 -15.553 1.00 86.50 100 LEU A CA 1
ATOM 761 C C . LEU A 1 100 ? -0.423 0.072 -16.597 1.00 86.50 100 LEU A C 1
ATOM 763 O O . LEU A 1 100 ? 0.451 0.279 -17.435 1.00 86.50 100 LEU A O 1
ATOM 767 N N . LEU A 1 101 ? -1.545 0.797 -16.536 1.00 85.75 101 LEU A N 1
ATOM 768 C CA . LEU A 1 101 ? -1.846 1.910 -17.448 1.00 85.75 101 LEU A CA 1
ATOM 769 C C . LEU A 1 101 ? -1.216 3.240 -17.000 1.00 85.75 101 LEU A C 1
ATOM 771 O O . LEU A 1 101 ? -0.897 4.089 -17.828 1.00 85.75 101 LEU A O 1
ATOM 775 N N . PHE A 1 102 ? -1.044 3.432 -15.692 1.00 84.75 102 PHE A N 1
ATOM 776 C CA . PHE A 1 102 ? -0.558 4.665 -15.082 1.00 84.75 102 PHE A CA 1
ATOM 777 C C . PHE A 1 102 ? 0.357 4.353 -13.890 1.00 84.75 102 PHE A C 1
ATOM 779 O O . PHE A 1 102 ? -0.047 4.418 -12.723 1.00 84.75 102 PHE A O 1
ATOM 786 N N . ALA A 1 103 ? 1.623 4.057 -14.193 1.00 78.06 103 ALA A N 1
ATOM 787 C CA . ALA A 1 103 ? 2.655 3.689 -13.219 1.00 78.06 103 ALA A CA 1
ATOM 788 C C . ALA A 1 103 ? 2.758 4.604 -11.974 1.00 78.06 103 ALA A C 1
ATOM 790 O O . ALA A 1 103 ? 2.938 4.076 -10.870 1.00 78.06 103 ALA A O 1
ATOM 791 N N . PRO A 1 104 ? 2.586 5.945 -12.064 1.00 83.75 104 PRO A N 1
ATOM 792 C CA . PRO A 1 104 ? 2.663 6.813 -10.887 1.00 83.75 104 PRO A CA 1
ATOM 793 C C . PRO A 1 104 ? 1.639 6.480 -9.791 1.00 83.75 104 PRO A C 1
ATOM 795 O O . PRO A 1 104 ? 1.905 6.729 -8.614 1.00 83.75 104 PRO A O 1
ATOM 798 N N . SER A 1 105 ? 0.494 5.877 -10.132 1.00 83.00 105 SER A N 1
ATOM 799 C CA . SER A 1 105 ? -0.516 5.480 -9.138 1.00 83.00 105 SER A CA 1
ATOM 800 C C . SER A 1 105 ? 0.030 4.500 -8.093 1.00 83.00 105 SER A C 1
ATOM 802 O O . SER A 1 105 ? -0.243 4.659 -6.901 1.00 83.00 105 SER A O 1
ATOM 804 N N . GLY A 1 106 ? 0.855 3.530 -8.501 1.00 84.88 106 GLY A N 1
ATOM 805 C CA . GLY A 1 106 ? 1.484 2.568 -7.592 1.00 84.88 106 GLY A CA 1
ATOM 806 C C . GLY A 1 106 ? 2.475 3.241 -6.643 1.00 84.88 106 GLY A C 1
ATOM 807 O O . GLY A 1 106 ? 2.454 2.988 -5.434 1.00 84.88 106 GLY A O 1
ATOM 808 N N . ALA A 1 107 ? 3.274 4.176 -7.169 1.00 86.31 107 ALA A N 1
ATOM 809 C CA . ALA A 1 107 ? 4.209 4.970 -6.377 1.00 86.31 107 ALA A CA 1
ATOM 810 C C . ALA A 1 107 ? 3.485 5.810 -5.312 1.00 86.31 107 ALA A C 1
ATOM 812 O O . ALA A 1 107 ? 3.917 5.838 -4.160 1.00 86.31 107 ALA A O 1
ATOM 813 N N . LEU A 1 108 ? 2.343 6.422 -5.648 1.00 87.38 108 LEU A N 1
ATOM 814 C CA . LEU A 1 108 ? 1.534 7.181 -4.687 1.00 87.38 108 LEU A CA 1
ATOM 815 C C . LEU A 1 108 ? 1.024 6.306 -3.531 1.00 87.38 108 LEU A C 1
ATOM 817 O O . LEU A 1 108 ? 1.045 6.747 -2.380 1.00 87.38 108 LEU A O 1
ATOM 821 N N . ARG A 1 109 ? 0.622 5.054 -3.795 1.00 89.00 109 ARG A N 1
ATOM 822 C CA . ARG A 1 109 ? 0.225 4.103 -2.735 1.00 89.00 109 ARG A CA 1
ATOM 823 C C . ARG A 1 109 ? 1.401 3.765 -1.817 1.00 89.00 109 ARG A C 1
ATOM 825 O O . ARG A 1 109 ? 1.246 3.769 -0.594 1.00 89.00 109 ARG A O 1
ATOM 832 N N . GLY A 1 110 ? 2.579 3.528 -2.396 1.00 88.06 110 GLY A N 1
ATOM 833 C CA . GLY A 1 110 ? 3.819 3.311 -1.649 1.00 88.06 110 GLY A CA 1
ATOM 834 C C . GLY A 1 110 ? 4.194 4.513 -0.776 1.00 88.06 110 GLY A C 1
ATOM 835 O O . GLY A 1 110 ? 4.407 4.361 0.427 1.00 88.06 110 GLY A O 1
ATOM 836 N N . LEU A 1 111 ? 4.185 5.720 -1.347 1.00 89.81 111 LEU A N 1
ATOM 837 C CA . LEU A 1 111 ? 4.468 6.969 -0.634 1.00 89.81 111 LEU A CA 1
ATOM 838 C C . LEU A 1 111 ? 3.475 7.218 0.503 1.00 89.81 111 LEU A C 1
ATOM 840 O O . LEU A 1 111 ? 3.889 7.539 1.613 1.00 89.81 111 LEU A O 1
ATOM 844 N N . ASN A 1 112 ? 2.177 7.002 0.279 1.00 89.81 112 ASN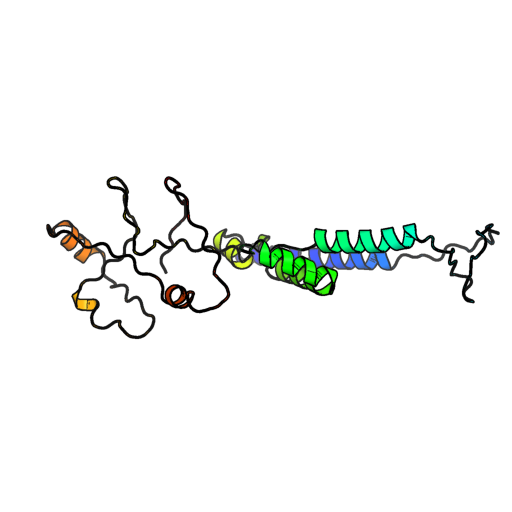 A N 1
ATOM 845 C CA . ASN A 1 112 ? 1.164 7.104 1.332 1.00 89.81 112 ASN A CA 1
ATOM 846 C C . ASN A 1 112 ? 1.447 6.128 2.490 1.00 89.81 112 ASN A C 1
ATOM 848 O O . ASN A 1 112 ? 1.345 6.508 3.657 1.00 89.81 112 ASN A O 1
ATOM 852 N N . ALA A 1 113 ? 1.859 4.889 2.198 1.00 89.44 113 ALA A N 1
ATOM 853 C CA . ALA A 1 113 ? 2.254 3.933 3.234 1.00 89.44 113 ALA A CA 1
ATOM 854 C C . ALA A 1 113 ? 3.496 4.399 4.021 1.00 89.44 113 ALA A C 1
ATOM 856 O O . ALA A 1 113 ? 3.521 4.273 5.250 1.00 89.44 113 ALA A O 1
ATOM 857 N N . ILE A 1 114 ? 4.486 4.990 3.342 1.00 90.19 114 ILE A N 1
ATOM 858 C CA . ILE A 1 114 ? 5.677 5.579 3.976 1.00 90.19 114 ILE A CA 1
ATOM 859 C C . ILE A 1 114 ? 5.278 6.755 4.877 1.00 90.19 114 ILE A C 1
ATOM 861 O O . ILE A 1 114 ? 5.639 6.769 6.055 1.00 90.19 114 ILE A O 1
ATOM 865 N N . PHE A 1 115 ? 4.474 7.699 4.377 1.00 91.81 115 PHE A N 1
ATOM 866 C CA . PHE A 1 115 ? 4.020 8.867 5.141 1.00 91.81 115 PHE A CA 1
ATOM 867 C C . PHE A 1 115 ? 3.158 8.495 6.349 1.00 91.81 115 PHE A C 1
ATOM 869 O O . PHE A 1 115 ? 3.210 9.161 7.385 1.00 91.81 115 PHE A O 1
ATOM 876 N N . ARG A 1 116 ? 2.396 7.398 6.265 1.00 89.88 116 ARG A N 1
ATOM 877 C CA . ARG A 1 116 ? 1.636 6.860 7.401 1.00 89.88 116 ARG A CA 1
ATOM 878 C C . ARG A 1 116 ? 2.530 6.339 8.523 1.00 89.88 116 ARG A C 1
ATOM 880 O O . ARG A 1 116 ? 2.084 6.342 9.672 1.00 89.88 116 ARG A O 1
ATOM 887 N N . ALA A 1 117 ? 3.768 5.933 8.219 1.00 92.31 117 ALA A N 1
ATOM 888 C CA . ALA A 1 117 ? 4.806 5.639 9.208 1.00 92.31 117 ALA A CA 1
ATOM 889 C C . ALA A 1 117 ? 4.357 4.640 10.302 1.00 92.31 117 ALA A C 1
ATOM 891 O O . ALA A 1 117 ? 4.745 4.754 11.466 1.00 92.31 117 ALA A O 1
ATOM 892 N N . ALA A 1 118 ? 3.517 3.659 9.940 1.00 91.94 118 ALA A N 1
ATOM 893 C CA . ALA A 1 118 ? 2.830 2.791 10.899 1.00 91.94 118 ALA A CA 1
ATOM 894 C C . ALA A 1 118 ? 3.798 2.002 11.800 1.00 91.94 118 ALA A C 1
ATOM 896 O O . ALA A 1 118 ? 3.603 1.954 13.015 1.00 91.94 118 ALA A O 1
ATOM 897 N N . VAL A 1 119 ? 4.877 1.454 11.227 1.00 91.75 119 VAL A N 1
ATOM 898 C CA . VAL A 1 119 ? 5.920 0.690 11.944 1.00 91.75 119 VAL A CA 1
ATOM 899 C C . VAL A 1 119 ? 6.518 1.457 13.126 1.00 91.75 119 VAL A C 1
ATOM 901 O O . VAL A 1 119 ? 6.863 0.850 14.136 1.00 91.75 119 VAL A O 1
ATOM 904 N N . PHE A 1 120 ? 6.578 2.786 13.048 1.00 92.19 120 PHE A N 1
ATOM 905 C CA . PHE A 1 120 ? 7.181 3.616 14.089 1.00 92.19 120 PHE A CA 1
ATOM 906 C C . PHE A 1 120 ? 6.253 3.890 15.278 1.00 92.19 120 PHE A C 1
ATOM 908 O O . PHE A 1 120 ? 6.676 4.493 16.262 1.00 92.19 120 PHE A O 1
ATOM 915 N N . LYS A 1 121 ? 4.983 3.472 15.224 1.00 93.81 121 LYS A N 1
ATOM 916 C CA . LYS A 1 121 ? 4.075 3.594 16.371 1.00 93.81 121 LYS A CA 1
ATOM 917 C C . LYS A 1 121 ? 4.338 2.481 17.375 1.00 93.81 121 LYS A C 1
ATOM 919 O O . LYS A 1 121 ? 4.414 1.316 16.992 1.00 93.81 121 LYS A O 1
ATOM 924 N N . GLN A 1 122 ? 4.476 2.853 18.648 1.00 90.62 122 GLN A N 1
ATOM 925 C CA . GLN A 1 122 ? 4.744 1.917 19.745 1.00 90.62 122 GLN A CA 1
ATOM 926 C C . GLN A 1 122 ? 3.503 1.099 20.106 1.00 90.62 122 GLN A C 1
ATOM 928 O O . GLN A 1 122 ? 3.599 -0.113 20.274 1.00 90.62 122 GLN A O 1
ATOM 933 N N . SER A 1 123 ? 2.334 1.744 20.186 1.00 91.06 123 SER A N 1
ATOM 934 C CA . SER A 1 123 ? 1.104 1.030 20.522 1.00 91.06 123 SER A CA 1
ATOM 935 C C . SER A 1 123 ? 0.569 0.248 19.309 1.00 91.06 123 SER A C 1
ATOM 937 O O . SER A 1 123 ? 0.482 0.804 18.204 1.00 91.06 123 SER A O 1
ATOM 939 N N . PRO A 1 124 ? 0.174 -1.028 19.490 1.00 89.00 124 PRO A N 1
ATOM 940 C CA . PRO A 1 124 ? -0.386 -1.845 18.414 1.00 89.00 124 PRO A CA 1
ATOM 941 C C . PRO A 1 124 ? -1.614 -1.210 17.755 1.00 89.00 124 PRO A C 1
ATOM 943 O O . PRO A 1 124 ? -1.740 -1.246 16.533 1.00 89.00 124 PRO A O 1
ATOM 946 N N . ILE A 1 125 ? -2.476 -0.558 18.541 1.00 88.00 125 ILE A N 1
ATOM 947 C CA . ILE A 1 125 ? -3.691 0.087 18.034 1.00 88.00 125 ILE A CA 1
ATOM 948 C C . ILE A 1 125 ? -3.381 1.304 17.155 1.00 88.00 125 ILE A C 1
ATOM 950 O O . ILE A 1 125 ? -3.922 1.420 16.057 1.00 88.00 125 ILE A O 1
ATOM 954 N N . GLN A 1 126 ? -2.440 2.171 17.553 1.00 90.62 126 GLN A N 1
ATOM 955 C CA . GLN A 1 126 ? -2.028 3.298 16.708 1.00 90.62 126 GLN A CA 1
ATOM 956 C C . GLN A 1 126 ? -1.312 2.814 15.446 1.00 90.62 126 GLN A C 1
ATOM 958 O O . GLN A 1 126 ? -1.462 3.424 14.386 1.00 90.62 126 GLN A O 1
ATOM 963 N N . ARG A 1 127 ? -0.541 1.723 15.543 1.00 91.69 127 ARG A N 1
ATOM 964 C CA . ARG A 1 127 ? 0.106 1.085 14.391 1.00 91.69 127 ARG A CA 1
ATOM 965 C C . ARG A 1 127 ? -0.933 0.554 13.405 1.00 91.69 127 ARG A C 1
ATOM 967 O O . ARG A 1 127 ? -0.853 0.890 12.225 1.00 91.69 127 ARG A O 1
ATOM 974 N N . ALA A 1 128 ? -1.926 -0.199 13.877 1.00 89.44 128 ALA A N 1
ATOM 975 C CA . ALA A 1 128 ? -3.019 -0.709 13.052 1.00 89.44 128 ALA A CA 1
ATOM 976 C C . ALA A 1 128 ? -3.833 0.431 12.419 1.00 89.44 128 ALA A C 1
ATOM 978 O O . ALA A 1 128 ? -4.054 0.430 11.209 1.00 89.44 128 ALA A O 1
ATOM 979 N N . ALA A 1 129 ? -4.185 1.458 13.199 1.00 89.81 129 ALA A N 1
ATOM 980 C CA . ALA A 1 129 ? -4.904 2.630 12.707 1.00 89.81 129 ALA A CA 1
ATOM 981 C C . ALA A 1 129 ? -4.124 3.365 11.603 1.00 89.81 129 ALA A C 1
ATOM 983 O O . ALA A 1 129 ? -4.665 3.630 10.531 1.00 89.81 129 ALA A O 1
ATOM 984 N N . ARG A 1 130 ? -2.825 3.632 11.808 1.00 90.56 130 ARG A N 1
ATOM 985 C CA . ARG A 1 130 ? -1.966 4.270 10.792 1.00 90.56 130 ARG A CA 1
ATOM 986 C C . ARG A 1 130 ? -1.800 3.403 9.547 1.00 90.56 130 ARG A C 1
ATOM 988 O O . ARG A 1 130 ? -1.793 3.936 8.440 1.00 90.56 130 ARG A O 1
ATOM 995 N N . ALA A 1 131 ? -1.718 2.084 9.707 1.00 90.69 131 ALA A N 1
ATOM 996 C CA . ALA A 1 131 ? -1.679 1.153 8.584 1.00 90.69 131 ALA A CA 1
ATOM 997 C C . ALA A 1 131 ? -3.007 1.095 7.805 1.00 90.69 131 ALA A C 1
ATOM 999 O O . ALA A 1 131 ? -3.013 0.620 6.676 1.00 90.69 131 ALA A O 1
ATOM 1000 N N . GLY A 1 132 ? -4.114 1.600 8.365 1.00 87.69 132 GLY A N 1
ATOM 1001 C CA . GLY A 1 132 ? -5.457 1.401 7.813 1.00 87.69 132 GLY A CA 1
ATOM 1002 C C . GLY A 1 132 ? -5.998 -0.012 8.055 1.00 87.69 132 GLY A C 1
ATOM 1003 O O . GLY A 1 132 ? -6.920 -0.431 7.372 1.00 87.69 132 GLY A O 1
ATOM 1004 N N . ALA A 1 133 ? -5.421 -0.742 9.011 1.00 88.25 133 ALA A N 1
ATOM 1005 C CA . ALA A 1 133 ? -5.754 -2.122 9.356 1.00 88.25 133 ALA A CA 1
ATOM 1006 C C . ALA A 1 133 ? -6.688 -2.226 10.574 1.00 88.25 133 ALA A C 1
ATOM 1008 O O . ALA A 1 133 ? -6.688 -3.243 11.263 1.00 88.25 133 ALA A O 1
ATOM 1009 N N . LEU A 1 134 ? -7.438 -1.164 10.888 1.00 85.44 134 LEU A N 1
ATOM 1010 C CA . LEU A 1 134 ? -8.421 -1.214 11.965 1.00 85.44 134 LEU A CA 1
ATOM 1011 C C . LEU A 1 134 ? -9.684 -1.913 11.459 1.00 85.44 134 LEU A C 1
ATOM 1013 O O . LEU A 1 134 ? -10.288 -1.488 10.473 1.00 85.44 134 LEU A O 1
ATOM 1017 N N . CYS A 1 135 ? -10.081 -2.964 12.165 1.00 78.00 135 CYS A N 1
ATOM 1018 C CA . CYS A 1 135 ? -11.319 -3.683 11.919 1.00 78.00 135 CYS A CA 1
ATOM 1019 C C . CYS A 1 135 ? -12.220 -3.548 13.143 1.00 78.00 135 CYS A C 1
ATOM 1021 O O . CYS A 1 135 ? -11.745 -3.592 14.276 1.00 78.00 135 CYS A O 1
ATOM 1023 N N . MET A 1 136 ? -13.517 -3.401 12.897 1.00 77.12 136 MET A N 1
ATOM 1024 C CA . MET A 1 136 ? -14.538 -3.460 13.932 1.00 77.12 136 MET A CA 1
ATOM 1025 C C . MET A 1 136 ? -15.286 -4.776 13.783 1.00 77.12 136 MET A C 1
ATOM 1027 O O . MET A 1 136 ? -15.634 -5.172 12.670 1.00 77.12 136 MET A O 1
ATOM 1031 N N . VAL A 1 137 ? -15.515 -5.446 14.904 1.00 77.75 137 VAL A N 1
ATOM 1032 C CA . VAL A 1 137 ? -16.334 -6.651 14.970 1.00 77.75 137 VAL A CA 1
ATOM 1033 C C . VAL A 1 137 ? -17.666 -6.244 15.562 1.00 77.75 137 VAL A C 1
ATOM 1035 O O . VAL A 1 137 ? -17.712 -5.665 16.644 1.00 77.75 137 VAL A O 1
ATOM 1038 N N . ILE A 1 138 ? -18.737 -6.518 14.829 1.00 77.88 138 ILE A N 1
ATOM 1039 C CA . ILE A 1 138 ? -20.091 -6.130 15.206 1.00 77.88 138 ILE A CA 1
ATOM 1040 C C . ILE A 1 138 ? -20.925 -7.404 15.281 1.00 77.88 138 ILE A C 1
ATOM 1042 O O . ILE A 1 138 ? -20.838 -8.270 14.408 1.00 77.88 138 ILE A O 1
ATOM 1046 N N . ARG A 1 139 ? -21.703 -7.528 16.357 1.00 80.31 139 ARG A N 1
ATOM 1047 C CA . ARG A 1 139 ? -22.723 -8.568 16.483 1.00 80.31 139 ARG A CA 1
ATOM 1048 C C . ARG A 1 139 ? -23.911 -8.166 15.609 1.00 80.31 139 ARG A C 1
ATOM 1050 O O . ARG A 1 139 ? -24.272 -6.996 15.560 1.00 80.31 139 ARG A O 1
ATOM 1057 N N . MET A 1 140 ? -24.494 -9.127 14.907 1.00 77.31 140 MET A N 1
ATOM 1058 C CA . MET A 1 140 ? -25.684 -8.895 14.086 1.00 77.31 140 MET A CA 1
ATOM 1059 C C . MET A 1 140 ? -26.950 -8.955 14.953 1.00 77.31 140 MET A C 1
ATOM 1061 O O . MET A 1 140 ? -26.914 -9.490 16.059 1.00 77.31 140 MET A O 1
ATOM 1065 N N . ALA A 1 141 ? -28.071 -8.426 14.460 1.00 76.88 141 ALA A N 1
ATOM 1066 C CA . ALA A 1 141 ? -29.340 -8.396 15.200 1.00 76.88 141 ALA A CA 1
ATOM 1067 C C . ALA A 1 141 ? -29.874 -9.794 15.578 1.00 76.88 141 ALA A C 1
ATOM 1069 O O . ALA A 1 141 ? -30.599 -9.947 16.557 1.00 76.88 141 ALA A O 1
ATOM 1070 N N . ASP A 1 142 ? -29.510 -10.816 14.807 1.00 77.75 142 ASP A N 1
ATOM 1071 C CA . ASP A 1 142 ? -29.854 -12.221 15.020 1.00 77.75 142 ASP A CA 1
ATOM 1072 C C . ASP A 1 142 ? -28.832 -12.978 15.886 1.00 77.75 142 ASP A C 1
ATOM 1074 O O . ASP A 1 142 ? -29.057 -14.145 16.220 1.00 77.75 142 ASP A O 1
ATOM 1078 N N . TRP A 1 143 ? -27.724 -12.335 16.271 1.00 82.25 143 TRP A N 1
ATOM 1079 C CA . TRP A 1 143 ? -26.719 -12.942 17.135 1.00 82.25 143 TRP A CA 1
ATOM 1080 C C . TRP A 1 143 ? -27.304 -13.241 18.517 1.00 82.25 143 TRP A C 1
ATOM 1082 O O . TRP A 1 143 ? -27.940 -12.394 19.146 1.00 82.25 143 TRP A O 1
ATOM 1092 N N . LYS A 1 144 ? -27.039 -14.451 19.014 1.00 81.44 144 LYS A N 1
ATOM 1093 C CA . LYS A 1 144 ? -27.407 -14.888 20.361 1.00 8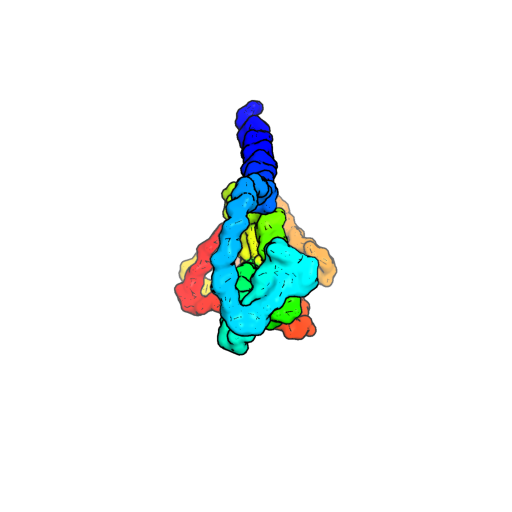1.44 144 LYS A CA 1
ATOM 1094 C C . LYS A 1 144 ? -26.178 -15.474 21.055 1.00 81.44 144 LYS A C 1
ATOM 1096 O O . LYS A 1 144 ? -25.440 -16.215 20.399 1.00 81.44 144 LYS A O 1
ATOM 1101 N N . PRO A 1 145 ? -25.961 -15.176 22.347 1.00 79.81 145 PRO A N 1
ATOM 1102 C CA . PRO A 1 145 ? -24.878 -15.791 23.100 1.00 79.81 145 PRO A CA 1
ATOM 1103 C C . PRO A 1 145 ? -25.094 -17.296 23.218 1.00 79.81 145 PRO A C 1
ATOM 1105 O O . PRO A 1 145 ? -26.234 -17.774 23.261 1.00 79.81 145 PRO A O 1
ATOM 1108 N N . GLN A 1 146 ? -24.000 -18.049 23.307 1.00 81.25 146 GLN A N 1
ATOM 1109 C CA . GLN A 1 146 ? -24.112 -19.458 23.676 1.00 81.25 146 GLN A CA 1
ATOM 1110 C C . GLN A 1 146 ? -24.503 -19.587 25.160 1.00 81.25 146 GLN A C 1
ATOM 1112 O O . GLN A 1 146 ? -24.121 -18.733 25.959 1.00 81.25 146 GLN A O 1
ATOM 1117 N N . PRO A 1 147 ? -25.224 -20.649 25.574 1.00 77.31 147 PRO A N 1
ATOM 1118 C CA . PRO A 1 147 ? -25.727 -20.784 26.949 1.00 77.31 147 PRO A CA 1
ATOM 1119 C C . PRO A 1 147 ? -24.662 -20.711 28.054 1.00 77.31 147 PRO A C 1
ATOM 1121 O O . PRO A 1 147 ? -24.986 -20.425 29.200 1.00 77.31 147 PRO A O 1
ATOM 1124 N N . THR A 1 148 ? -23.401 -20.985 27.722 1.00 78.44 148 THR A N 1
ATOM 1125 C CA . THR A 1 148 ? -22.261 -20.977 28.648 1.00 78.44 148 THR A CA 1
ATOM 1126 C C . THR A 1 148 ? -21.303 -19.805 28.408 1.00 78.44 148 THR A C 1
ATOM 1128 O O . THR A 1 148 ? -20.210 -19.790 28.969 1.00 78.44 148 THR A O 1
ATOM 1131 N N . GLU A 1 149 ? -21.653 -18.862 27.530 1.00 74.31 149 GLU A N 1
ATOM 1132 C CA . GLU A 1 149 ? -20.814 -17.714 27.185 1.00 74.31 149 GLU A CA 1
ATOM 1133 C C . GLU A 1 149 ? -21.044 -16.570 28.177 1.00 74.31 149 GLU A C 1
ATOM 1135 O O . GLU A 1 149 ? -22.142 -16.024 28.280 1.00 74.31 149 GLU A O 1
ATOM 1140 N N . THR A 1 150 ? -19.990 -16.183 28.893 1.00 74.75 150 THR A N 1
ATOM 1141 C CA . THR A 1 150 ? -20.000 -14.966 29.706 1.00 74.75 150 THR A CA 1
ATOM 1142 C C . THR A 1 150 ? -19.842 -13.757 28.789 1.00 74.75 150 THR A C 1
ATOM 1144 O O . THR A 1 150 ? -18.872 -13.668 28.035 1.00 74.75 150 THR A O 1
ATOM 1147 N N . ILE A 1 151 ? -20.799 -12.828 28.835 1.00 74.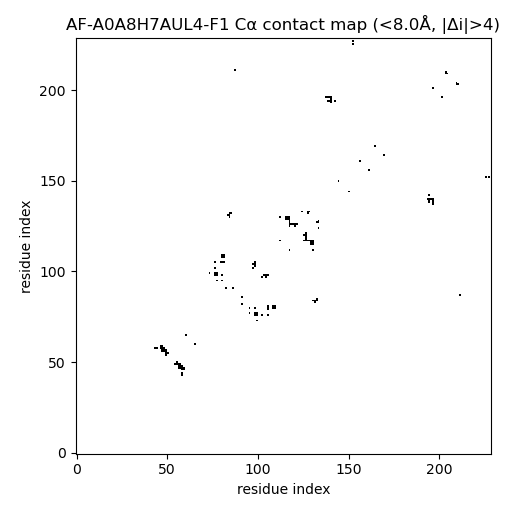12 151 ILE A N 1
ATOM 1148 C CA . ILE A 1 151 ? -20.708 -11.558 28.111 1.00 74.12 151 ILE A CA 1
ATOM 1149 C C . ILE A 1 151 ? -20.188 -10.489 29.068 1.00 74.12 151 ILE A C 1
ATOM 1151 O O . ILE A 1 151 ? -20.905 -10.058 29.968 1.00 74.12 151 ILE A O 1
ATOM 1155 N N . ASP A 1 152 ? -18.972 -10.020 28.815 1.00 69.31 152 ASP A N 1
ATOM 1156 C CA . ASP A 1 152 ? -18.399 -8.871 29.513 1.00 69.31 152 ASP A CA 1
ATOM 1157 C C . ASP A 1 152 ? -18.705 -7.560 28.766 1.00 69.31 152 ASP A C 1
ATOM 1159 O O . ASP A 1 152 ? -18.947 -7.560 27.555 1.00 69.31 152 ASP A O 1
ATOM 1163 N N . ASN A 1 153 ? -18.645 -6.428 29.478 1.00 65.75 153 ASN A N 1
ATOM 1164 C CA . ASN A 1 153 ? -18.760 -5.070 28.921 1.00 65.75 153 ASN A CA 1
ATOM 1165 C C . ASN A 1 153 ? -20.066 -4.803 28.144 1.00 65.75 153 ASN A C 1
ATOM 1167 O O . ASN A 1 153 ? -20.045 -4.250 27.043 1.00 65.75 153 ASN A O 1
ATOM 1171 N N . PHE A 1 154 ? -21.215 -5.194 28.698 1.00 69.00 154 PHE A N 1
ATOM 1172 C CA . PHE A 1 154 ? -22.507 -4.760 28.169 1.00 69.00 154 PHE A CA 1
ATOM 1173 C C . PHE A 1 154 ? -22.868 -3.376 28.718 1.00 69.00 154 PHE A C 1
ATOM 1175 O O . PHE A 1 154 ? -22.578 -3.052 29.868 1.00 69.00 154 PHE A O 1
ATOM 1182 N N . SER A 1 155 ? -23.529 -2.569 27.895 1.00 65.88 155 SER A N 1
ATOM 1183 C CA . SER A 1 155 ? -24.259 -1.402 28.376 1.00 65.88 155 SER A CA 1
ATOM 1184 C C . SER A 1 155 ? -25.733 -1.770 28.457 1.00 65.88 155 SER A C 1
ATOM 1186 O O . SER A 1 155 ? -26.255 -2.433 27.558 1.00 65.88 155 SER A O 1
ATOM 1188 N N . TYR A 1 156 ? -26.389 -1.387 29.546 1.00 66.06 156 TYR A N 1
ATOM 1189 C CA . TYR A 1 156 ? -27.828 -1.529 29.698 1.00 66.06 156 TYR A CA 1
ATOM 1190 C C . TYR A 1 156 ? -28.478 -0.160 29.511 1.00 66.06 156 TYR A C 1
ATOM 1192 O O . TYR A 1 156 ? -27.921 0.875 29.870 1.00 66.06 156 TYR A O 1
ATOM 1200 N N . THR A 1 157 ? -29.668 -0.164 28.930 1.00 59.09 157 THR A N 1
ATOM 1201 C CA . THR A 1 157 ? -30.534 1.007 28.859 1.00 59.09 157 THR A CA 1
ATOM 1202 C C . THR A 1 157 ? -31.864 0.606 29.474 1.00 59.09 157 THR A C 1
ATOM 1204 O O . THR A 1 157 ? -32.389 -0.468 29.169 1.00 59.09 157 THR A O 1
ATOM 1207 N N . THR A 1 158 ? -32.370 1.408 30.407 1.00 58.84 158 THR A N 1
ATOM 1208 C CA . THR A 1 158 ? -33.727 1.224 30.916 1.00 58.84 158 THR A CA 1
ATOM 1209 C C . THR A 1 158 ? -34.708 1.730 29.863 1.00 58.84 158 THR A C 1
ATOM 1211 O O . THR A 1 158 ? -34.438 2.698 29.148 1.00 58.84 158 THR A O 1
ATOM 1214 N N . SER A 1 159 ? -35.849 1.052 29.734 1.00 57.81 159 SER A N 1
ATOM 1215 C CA . SER A 1 159 ? -36.897 1.366 28.750 1.00 57.81 159 SER A CA 1
ATOM 1216 C C . SER A 1 159 ? -37.325 2.840 28.792 1.00 57.81 159 SER A C 1
ATOM 1218 O O . SER A 1 159 ? -37.709 3.409 27.774 1.00 57.81 159 SER A O 1
ATOM 1220 N N . ASP A 1 160 ? -37.206 3.450 29.968 1.00 54.09 160 ASP A N 1
ATOM 1221 C CA . ASP A 1 160 ? -37.585 4.822 30.295 1.00 54.09 160 ASP A CA 1
ATOM 1222 C C . ASP A 1 160 ? -36.713 5.858 29.555 1.00 54.09 160 ASP A C 1
ATOM 1224 O O . ASP A 1 160 ? -37.178 6.948 29.237 1.00 54.09 160 ASP A O 1
ATOM 1228 N N . VAL A 1 161 ? -35.467 5.500 29.213 1.00 53.22 161 VAL A N 1
ATOM 1229 C CA . VAL A 1 161 ? -34.503 6.357 28.491 1.00 53.22 161 VAL A CA 1
ATOM 1230 C C . VAL A 1 161 ? -34.624 6.195 26.967 1.00 53.22 161 VAL A C 1
ATOM 1232 O O . VAL A 1 161 ? -34.220 7.070 26.197 1.00 53.22 161 VAL A O 1
ATOM 1235 N N . TYR A 1 162 ? -35.224 5.097 26.497 1.00 43.56 162 TYR A N 1
ATOM 1236 C CA . TYR A 1 162 ? -35.325 4.787 25.067 1.00 43.56 162 TYR A CA 1
ATOM 1237 C C . TYR A 1 162 ? -36.235 5.764 24.299 1.00 43.56 162 TYR A C 1
ATOM 1239 O O . TYR A 1 162 ? -36.098 5.912 23.086 1.00 43.56 162 TYR A O 1
ATOM 1247 N N . GLN A 1 163 ? -37.135 6.476 24.987 1.00 44.06 163 GLN A N 1
ATOM 1248 C CA . GLN A 1 163 ? -38.075 7.398 24.342 1.00 44.06 163 GLN A CA 1
ATOM 1249 C C . GLN A 1 163 ? -37.460 8.729 23.876 1.00 44.06 163 GLN A C 1
ATOM 1251 O O . GLN A 1 163 ? -38.016 9.340 22.965 1.00 44.06 163 GLN A O 1
ATOM 1256 N N . GLU A 1 164 ? -36.313 9.165 24.409 1.00 42.03 164 GLU A N 1
ATOM 1257 C CA . GLU A 1 164 ? -35.749 10.489 24.073 1.00 42.03 164 GLU A CA 1
ATOM 1258 C C . GLU A 1 164 ? -34.605 10.478 23.041 1.00 42.03 164 GLU A C 1
ATOM 1260 O O . GLU A 1 164 ? -34.295 11.517 22.463 1.00 42.03 164 GLU A O 1
ATOM 1265 N N . SER A 1 165 ? -33.990 9.331 22.730 1.00 44.03 165 SER A N 1
ATOM 1266 C CA . SER A 1 165 ? -32.749 9.291 21.923 1.00 44.03 165 SER A CA 1
ATOM 1267 C C . SER A 1 165 ? -32.940 9.179 20.401 1.00 44.03 165 SER A C 1
ATOM 1269 O O . SER A 1 165 ? -31.980 8.960 19.659 1.00 44.03 165 SER A O 1
ATOM 1271 N N . HIS A 1 166 ? -34.156 9.396 19.892 1.00 40.09 166 HIS A N 1
ATOM 1272 C CA . HIS A 1 166 ? -34.463 9.284 18.458 1.00 40.09 166 HIS A CA 1
ATOM 1273 C C . HIS A 1 166 ? -33.802 10.352 17.554 1.00 40.09 166 HIS A C 1
ATOM 1275 O O . HIS A 1 166 ? -33.998 10.314 16.338 1.00 40.09 166 HIS A O 1
ATOM 1281 N N . TYR A 1 167 ? -32.986 11.265 18.096 1.00 39.41 167 TYR A N 1
ATOM 1282 C CA . TYR A 1 167 ? -32.209 12.235 17.321 1.00 39.41 167 TYR A CA 1
ATOM 1283 C C . TYR A 1 167 ? -30.741 12.325 17.783 1.00 39.41 167 TYR A C 1
ATOM 1285 O O . TYR A 1 167 ? -30.439 12.705 18.906 1.00 39.41 167 TYR A O 1
ATOM 1293 N N . CYS A 1 168 ? -29.836 12.036 16.840 1.00 35.81 168 CYS A N 1
ATOM 1294 C CA . CYS A 1 168 ? -28.396 12.334 16.828 1.00 35.81 168 CYS A CA 1
ATOM 1295 C C . CYS A 1 168 ? -27.513 11.804 17.980 1.00 35.81 168 CYS A C 1
ATOM 1297 O O . CYS A 1 168 ? -27.168 12.521 18.910 1.00 35.81 168 CYS A O 1
ATOM 1299 N N . GLY A 1 169 ? -26.950 10.608 17.777 1.00 39.00 169 GLY A N 1
ATOM 1300 C CA . GLY A 1 169 ? -25.495 10.392 17.894 1.00 39.00 169 GLY A CA 1
ATOM 1301 C C . GLY A 1 169 ? -24.821 10.499 19.269 1.00 39.00 169 GLY A C 1
ATOM 1302 O O . GLY A 1 169 ? -23.592 10.502 19.310 1.00 39.00 169 GLY A O 1
ATOM 1303 N N . GLY A 1 170 ? -25.565 10.562 20.370 1.00 38.84 170 GLY A N 1
ATOM 1304 C CA . GLY A 1 170 ? -25.018 10.516 21.726 1.00 38.84 170 GLY A CA 1
ATOM 1305 C C . GLY A 1 170 ? -25.448 9.246 22.448 1.00 38.84 170 GLY A C 1
ATOM 1306 O O . GLY A 1 170 ? -26.622 9.091 22.764 1.00 38.84 170 GLY A O 1
ATOM 1307 N N . PHE A 1 171 ? -24.509 8.343 22.733 1.00 44.66 171 PHE A N 1
ATOM 1308 C CA . PHE A 1 171 ? -24.739 7.302 23.732 1.00 44.66 171 PHE A CA 1
ATOM 1309 C C . PHE A 1 171 ? -24.578 7.977 25.099 1.00 44.66 171 PHE A C 1
ATOM 1311 O O . PHE A 1 171 ? -23.460 8.289 25.509 1.00 44.66 171 PHE A O 1
ATOM 1318 N N . LEU A 1 172 ? -25.687 8.303 25.767 1.00 40.53 172 LEU A N 1
ATOM 1319 C CA . LEU A 1 172 ? -25.646 8.795 27.143 1.00 40.53 172 LEU A CA 1
ATOM 1320 C C . LEU A 1 172 ? -25.265 7.618 28.047 1.00 40.53 172 LEU A C 1
ATOM 1322 O O . LEU A 1 172 ? -26.116 6.840 28.470 1.00 40.53 172 LEU A O 1
ATOM 1326 N N . LEU A 1 173 ? -23.968 7.457 28.306 1.00 45.41 173 LEU A N 1
ATOM 1327 C CA . LEU A 1 173 ? -23.490 6.579 29.366 1.00 45.41 173 LEU A CA 1
ATOM 1328 C C . LEU A 1 173 ? -23.878 7.218 30.703 1.00 45.41 173 LEU A C 1
ATOM 1330 O O . LEU A 1 173 ? -23.322 8.245 31.094 1.00 45.41 173 LEU A O 1
ATOM 1334 N N . ASN A 1 174 ? -24.869 6.630 31.375 1.00 45.28 174 ASN A N 1
ATOM 1335 C CA . ASN A 1 174 ? -25.226 6.997 32.741 1.00 45.28 174 ASN A CA 1
ATOM 1336 C C . ASN A 1 174 ? -23.989 6.821 33.643 1.00 45.28 174 ASN A C 1
ATOM 1338 O O . ASN A 1 174 ? -23.303 5.800 33.591 1.00 45.28 174 ASN A O 1
ATOM 1342 N N . THR A 1 175 ? -23.670 7.838 34.440 1.00 48.47 175 THR A N 1
ATOM 1343 C CA . THR A 1 175 ? -22.395 7.967 35.163 1.00 48.47 175 THR A CA 1
ATOM 1344 C C . THR A 1 175 ? -22.341 7.195 36.484 1.00 48.47 175 THR A C 1
ATOM 1346 O O . THR A 1 175 ? -21.327 7.278 37.177 1.00 48.47 175 THR A O 1
ATOM 1349 N N . ASN A 1 176 ? -23.375 6.420 36.838 1.00 53.41 176 ASN A N 1
ATOM 1350 C CA . ASN A 1 176 ? -23.396 5.631 38.075 1.00 53.41 176 ASN A CA 1
ATOM 1351 C C . ASN A 1 176 ? -23.777 4.145 37.868 1.00 53.41 176 ASN A C 1
ATOM 1353 O O . ASN A 1 176 ? -24.864 3.717 38.257 1.00 53.41 176 ASN A O 1
ATOM 1357 N N . PRO A 1 177 ? -22.879 3.340 37.272 1.00 56.91 177 PRO A N 1
ATOM 1358 C CA . PRO A 1 177 ? -23.156 1.945 36.923 1.00 56.91 177 PRO A CA 1
ATOM 1359 C C . PRO A 1 177 ? -23.270 0.996 38.132 1.00 56.91 177 PRO A C 1
ATOM 1361 O O . PRO A 1 177 ? -23.909 -0.047 38.035 1.00 56.91 177 PRO A O 1
ATOM 1364 N N . GLU A 1 178 ? -22.670 1.311 39.285 1.00 58.97 178 GLU A N 1
ATOM 1365 C CA . GLU A 1 178 ? -22.574 0.351 40.401 1.00 58.97 178 GLU A CA 1
ATOM 1366 C C . GLU A 1 178 ? -23.879 0.160 41.189 1.00 58.97 178 GLU A C 1
ATOM 1368 O O . GLU A 1 178 ? -24.166 -0.951 41.648 1.00 58.97 178 GLU A O 1
ATOM 1373 N N . SER A 1 179 ? -24.678 1.216 41.368 1.00 57.66 179 SER A N 1
ATOM 1374 C CA . SER A 1 179 ? -25.941 1.128 42.114 1.00 57.66 179 SER A CA 1
ATOM 1375 C C . SER A 1 179 ? -27.027 0.387 41.336 1.00 57.66 179 SER A C 1
ATOM 1377 O O . SER A 1 179 ? -27.760 -0.404 41.924 1.00 57.66 179 SER A O 1
ATOM 1379 N N . GLU A 1 180 ? -27.085 0.580 40.019 1.00 56.47 180 GLU A N 1
ATOM 1380 C CA . GLU A 1 180 ? -28.070 -0.062 39.141 1.00 56.47 180 GLU A CA 1
ATOM 1381 C C . GLU A 1 180 ? -27.688 -1.521 38.824 1.00 56.47 180 GLU A C 1
ATOM 1383 O O . GLU A 1 180 ? -28.561 -2.386 38.773 1.00 56.47 180 GLU A O 1
ATOM 1388 N N . LEU A 1 181 ? -26.391 -1.862 38.732 1.00 59.53 181 LEU A N 1
ATOM 1389 C CA . LEU A 1 181 ? -25.945 -3.262 38.612 1.00 59.53 181 LEU A CA 1
ATOM 1390 C C . LEU A 1 181 ? -26.394 -4.129 39.801 1.00 59.53 181 LEU A C 1
ATOM 1392 O O . LEU A 1 181 ? -26.723 -5.304 39.620 1.00 59.53 181 LEU A O 1
ATOM 1396 N N . LYS A 1 182 ? -26.451 -3.559 41.014 1.00 61.09 182 LYS A N 1
ATOM 1397 C CA . LYS A 1 182 ? -27.006 -4.244 42.195 1.00 61.09 182 LYS A CA 1
ATOM 1398 C C . LYS A 1 182 ? -28.508 -4.495 42.079 1.00 61.09 182 LYS A C 1
ATOM 1400 O O . LYS A 1 182 ? -28.974 -5.517 42.573 1.00 61.09 182 LYS A O 1
ATOM 1405 N N . GLU A 1 183 ? -29.238 -3.589 41.440 1.00 60.53 183 GLU A N 1
ATOM 1406 C CA . GLU A 1 183 ? -30.686 -3.674 41.232 1.00 60.53 183 GLU A CA 1
ATOM 1407 C C . GLU A 1 183 ? -31.046 -4.658 40.103 1.00 60.53 183 GLU A C 1
ATOM 1409 O O . GLU A 1 183 ? -32.015 -5.411 40.190 1.00 60.53 183 GLU A O 1
ATOM 1414 N N . ILE A 1 184 ? -30.194 -4.750 39.078 1.00 60.19 184 ILE A N 1
ATOM 1415 C CA . ILE A 1 184 ? -30.292 -5.768 38.024 1.00 60.19 184 ILE A CA 1
ATOM 1416 C C . ILE A 1 184 ? -29.967 -7.158 38.584 1.00 60.19 184 ILE A C 1
ATOM 1418 O O . ILE A 1 184 ? -30.678 -8.115 38.286 1.00 60.19 184 ILE A O 1
ATOM 1422 N N . GLY A 1 185 ? -28.938 -7.281 39.431 1.00 60.28 185 GLY A N 1
ATOM 1423 C CA . GLY A 1 185 ? -28.567 -8.550 40.067 1.00 60.28 185 GLY A CA 1
ATOM 1424 C C . GLY A 1 185 ? -29.641 -9.121 41.003 1.00 60.28 185 GLY A C 1
ATOM 1425 O O . GLY A 1 185 ? -29.661 -10.327 41.252 1.00 60.28 185 GLY A O 1
ATOM 1426 N N . THR A 1 186 ? -30.547 -8.281 41.509 1.00 59.88 186 THR A N 1
ATOM 1427 C CA . THR A 1 186 ? -31.703 -8.689 42.325 1.00 59.88 186 THR A CA 1
ATOM 1428 C C . THR A 1 186 ? -32.992 -8.852 41.517 1.00 59.88 186 THR A C 1
ATOM 1430 O O . THR A 1 186 ? -33.950 -9.452 42.018 1.00 59.88 186 THR A O 1
ATOM 1433 N N . SER A 1 187 ? -33.027 -8.382 40.267 1.00 59.75 187 SER A N 1
ATOM 1434 C CA . SER A 1 187 ? -34.189 -8.505 39.392 1.00 59.75 187 SER A CA 1
ATOM 1435 C C . SER A 1 187 ? -34.370 -9.937 38.878 1.00 59.75 187 SER A C 1
ATOM 1437 O O . SER A 1 187 ? -33.464 -10.554 38.323 1.00 59.75 187 SER A O 1
ATOM 1439 N N . LYS A 1 188 ? -35.582 -10.480 39.053 1.00 60.62 188 LYS A N 1
ATOM 1440 C CA . LYS A 1 188 ? -35.977 -11.825 38.588 1.00 60.62 188 LYS A CA 1
ATOM 1441 C C . LYS A 1 188 ? -36.609 -11.831 37.192 1.00 60.62 188 LYS A C 1
ATOM 1443 O O . LYS A 1 188 ? -36.968 -12.900 36.699 1.00 60.62 188 LYS A O 1
ATOM 1448 N N . SER A 1 189 ? -36.814 -10.668 36.574 1.00 63.25 189 SER A N 1
ATOM 1449 C CA . SER A 1 189 ? -37.433 -10.590 35.249 1.00 63.25 189 SER A CA 1
ATOM 1450 C C . SER A 1 189 ? -36.432 -10.977 34.156 1.00 63.25 189 SER A C 1
ATOM 1452 O O . SER A 1 189 ? -35.289 -10.520 34.209 1.00 63.25 189 SER A O 1
ATOM 1454 N N . PRO A 1 190 ? -36.833 -11.761 33.139 1.00 66.00 190 PRO A N 1
ATOM 1455 C CA . PRO A 1 190 ? -35.959 -12.065 32.014 1.00 66.00 190 PRO A CA 1
ATOM 1456 C C . PRO A 1 190 ? -35.623 -10.773 31.258 1.00 66.00 190 PRO A C 1
ATOM 1458 O O . PRO A 1 190 ? -36.502 -10.132 30.685 1.00 66.00 190 PRO A O 1
ATOM 1461 N N . GLY A 1 191 ? -34.349 -10.384 31.264 1.00 65.19 191 GLY A N 1
ATOM 1462 C CA . GLY A 1 191 ? -33.861 -9.270 30.456 1.00 65.19 191 GLY A CA 1
ATOM 1463 C C . GLY A 1 191 ? -33.914 -9.615 28.966 1.00 65.19 191 GLY A C 1
ATOM 1464 O O . GLY A 1 191 ? -33.558 -10.725 28.564 1.00 65.19 191 GLY A O 1
ATOM 1465 N N . LYS A 1 192 ? -34.348 -8.667 28.130 1.00 72.31 192 LYS A N 1
ATOM 1466 C CA . LYS A 1 192 ? -34.248 -8.791 26.672 1.00 72.31 192 LYS A CA 1
ATOM 1467 C C . LYS A 1 192 ? -32.876 -8.283 26.237 1.00 72.31 192 LYS A C 1
ATOM 1469 O O . LYS A 1 192 ? -32.568 -7.111 26.417 1.00 72.31 192 LYS A O 1
ATOM 1474 N N . LEU A 1 193 ? -32.069 -9.160 25.646 1.00 72.38 193 LEU A N 1
ATOM 1475 C CA . LEU A 1 193 ? -30.827 -8.757 24.996 1.00 72.38 193 LEU A CA 1
ATOM 1476 C C . LEU A 1 193 ? -31.141 -8.258 23.584 1.00 72.38 193 LEU A C 1
ATOM 1478 O O . LEU A 1 193 ? -31.735 -8.988 22.789 1.00 72.38 193 LEU A O 1
ATOM 1482 N N . GLU A 1 194 ? -30.726 -7.035 23.272 1.00 73.50 194 GLU A N 1
ATOM 1483 C CA . GLU A 1 194 ? -30.853 -6.461 21.937 1.00 73.50 194 GLU A CA 1
ATOM 1484 C C . GLU A 1 194 ? -29.494 -5.978 21.439 1.00 73.50 194 GLU A C 1
ATOM 1486 O O . GLU A 1 194 ? -28.720 -5.364 22.175 1.00 73.50 194 GLU A O 1
ATOM 1491 N N . VAL A 1 195 ? -29.185 -6.298 20.184 1.00 76.06 195 VAL A N 1
ATOM 1492 C CA . VAL A 1 195 ? -27.930 -5.907 19.550 1.00 76.06 195 VAL A CA 1
ATOM 1493 C C . VAL A 1 195 ? -28.163 -4.642 18.738 1.00 76.06 195 VAL A C 1
ATOM 1495 O O . VAL A 1 195 ? -28.872 -4.654 17.732 1.00 76.06 195 VAL A O 1
ATOM 1498 N N . ILE A 1 196 ? -27.539 -3.547 19.167 1.00 72.94 196 ILE A N 1
ATOM 1499 C CA . ILE A 1 196 ? -27.644 -2.258 18.484 1.00 72.94 196 ILE A CA 1
ATOM 1500 C C . ILE A 1 196 ? -26.662 -2.236 17.311 1.00 72.94 196 ILE A C 1
ATOM 1502 O O . ILE A 1 196 ? -25.446 -2.318 17.490 1.00 72.94 196 ILE A O 1
ATOM 1506 N N . THR A 1 197 ? -27.197 -2.105 16.096 1.00 71.00 197 THR A N 1
ATOM 1507 C CA . THR A 1 197 ? -26.379 -1.894 14.895 1.00 71.00 197 THR A CA 1
ATOM 1508 C C . THR A 1 197 ? -25.993 -0.417 14.814 1.00 71.00 197 THR A C 1
ATOM 1510 O O . THR A 1 197 ? -26.876 0.439 14.902 1.00 71.00 197 THR A O 1
ATOM 1513 N N . PRO A 1 198 ? -24.707 -0.074 14.639 1.00 70.81 198 PRO A N 1
ATOM 1514 C CA . PRO A 1 198 ? -24.304 1.321 14.605 1.00 70.81 198 PRO A CA 1
ATOM 1515 C C . PRO A 1 198 ? -24.900 2.063 13.391 1.00 70.81 198 PRO A C 1
ATOM 1517 O O . PRO A 1 198 ? -25.012 1.475 12.309 1.00 70.81 198 PRO A O 1
ATOM 1520 N N . PRO A 1 199 ? -25.219 3.369 13.509 1.00 68.62 199 PRO A N 1
ATOM 1521 C CA . PRO A 1 199 ? -25.934 4.114 12.465 1.00 68.62 199 PRO A CA 1
ATOM 1522 C C . PRO A 1 199 ? -25.235 4.119 11.099 1.00 68.62 199 PRO A C 1
ATOM 1524 O O . PRO A 1 199 ? -25.886 3.987 10.066 1.00 68.62 199 PRO A O 1
ATOM 1527 N N . TRP A 1 200 ? -23.899 4.196 11.077 1.00 68.50 200 TRP A N 1
ATOM 1528 C CA . TRP A 1 200 ? -23.113 4.180 9.834 1.00 68.50 200 TRP A CA 1
ATOM 1529 C C . TRP A 1 200 ? -23.153 2.832 9.098 1.00 68.50 200 TRP A C 1
ATOM 1531 O O . TRP A 1 200 ? -22.787 2.761 7.928 1.00 68.50 200 TRP A O 1
ATOM 1541 N N . MET A 1 201 ? -23.574 1.755 9.768 1.00 67.25 201 MET A N 1
ATOM 1542 C CA . MET A 1 201 ? -23.763 0.441 9.156 1.00 67.25 201 MET A CA 1
ATOM 1543 C C . MET A 1 201 ? -25.182 0.260 8.607 1.00 67.25 201 MET A C 1
ATOM 1545 O O . MET A 1 201 ? -25.357 -0.454 7.623 1.00 67.25 201 MET A O 1
ATOM 1549 N N . ALA A 1 202 ? -26.189 0.927 9.178 1.00 63.41 202 ALA A N 1
ATOM 1550 C CA . ALA A 1 202 ? -27.559 0.858 8.667 1.00 63.41 202 ALA A CA 1
ATOM 1551 C C . ALA A 1 202 ? -27.664 1.406 7.227 1.00 63.41 202 ALA A C 1
ATOM 1553 O O . ALA A 1 202 ? -28.384 0.851 6.393 1.00 63.41 202 ALA A O 1
ATOM 1554 N N . ASP A 1 203 ? -26.879 2.441 6.909 1.00 57.91 203 ASP A N 1
ATOM 1555 C CA . ASP A 1 203 ? -26.882 3.102 5.595 1.00 57.91 203 ASP A CA 1
ATOM 1556 C C . ASP A 1 203 ? -25.940 2.445 4.563 1.00 57.91 203 ASP A C 1
ATOM 1558 O O . ASP A 1 203 ? -26.054 2.651 3.354 1.00 57.91 203 ASP A O 1
ATOM 1562 N N . ALA A 1 204 ? -25.048 1.561 5.023 1.00 53.66 204 ALA A N 1
ATOM 1563 C CA . ALA A 1 204 ? -24.117 0.809 4.181 1.00 53.66 204 ALA A CA 1
ATOM 1564 C C . ALA A 1 204 ? -24.811 -0.132 3.176 1.00 53.66 204 ALA A C 1
ATOM 1566 O O . ALA A 1 204 ? -24.198 -0.560 2.201 1.00 53.66 204 ALA A O 1
ATOM 1567 N N . SER A 1 205 ? -26.089 -0.448 3.401 1.00 49.91 205 SER A N 1
ATOM 1568 C CA . SER A 1 205 ? -26.917 -1.249 2.494 1.00 49.91 205 SER A CA 1
ATOM 1569 C C . SER A 1 205 ? -27.367 -0.495 1.233 1.00 49.91 205 SER A C 1
ATOM 1571 O O . SER A 1 205 ? -27.794 -1.136 0.273 1.00 49.91 205 SER A O 1
ATOM 1573 N N . LYS A 1 206 ? -27.261 0.845 1.206 1.00 50.22 206 LYS A N 1
ATOM 1574 C CA . LYS A 1 206 ? -27.760 1.693 0.108 1.00 50.22 206 LYS A CA 1
ATOM 1575 C C . LYS A 1 206 ? -26.685 2.171 -0.870 1.00 50.22 206 LYS A C 1
ATOM 1577 O O . LYS A 1 206 ? -27.025 2.597 -1.972 1.00 50.22 206 LYS A O 1
ATOM 1582 N N . PHE A 1 207 ? -25.404 2.094 -0.510 1.00 48.22 207 PHE A N 1
ATOM 1583 C CA . PHE A 1 207 ? -24.303 2.476 -1.397 1.00 48.22 207 PHE A CA 1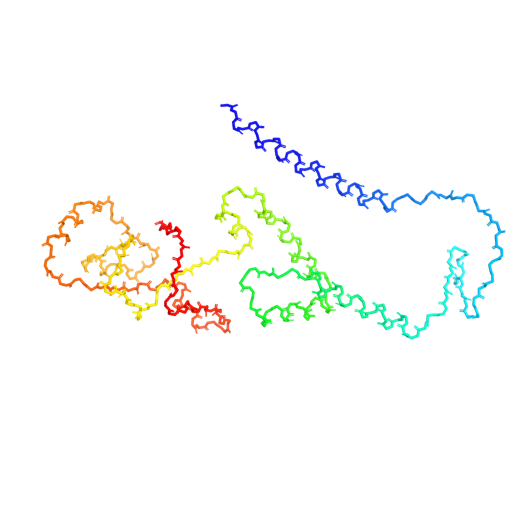
ATOM 1584 C C . PHE A 1 207 ? -23.754 1.265 -2.160 1.00 48.22 207 PHE A C 1
ATOM 1586 O O . PHE A 1 207 ? -23.475 0.216 -1.591 1.00 48.22 207 PHE A O 1
ATOM 1593 N N . PHE A 1 208 ? -23.573 1.434 -3.473 1.00 43.16 208 PHE A N 1
ATOM 1594 C CA . PHE A 1 208 ? -23.226 0.389 -4.452 1.00 43.16 208 PHE A CA 1
ATOM 1595 C C . PHE A 1 208 ? -21.868 -0.308 -4.203 1.00 43.16 208 PHE A C 1
ATOM 1597 O O . PHE A 1 208 ? -21.563 -1.330 -4.815 1.00 43.16 208 PHE A O 1
ATOM 1604 N N . TRP A 1 209 ? -21.060 0.209 -3.274 1.00 44.38 209 TRP A N 1
ATOM 1605 C CA . TRP A 1 209 ? -19.839 -0.426 -2.789 1.00 44.38 209 TRP A CA 1
ATOM 1606 C C . TRP A 1 209 ? -20.175 -1.257 -1.553 1.00 44.38 209 TRP A C 1
ATOM 1608 O O . TRP A 1 209 ? -20.167 -0.759 -0.428 1.00 44.38 209 TRP A O 1
ATOM 1618 N N . ARG A 1 210 ? -20.496 -2.538 -1.768 1.00 46.31 210 ARG A N 1
ATOM 1619 C CA . ARG A 1 210 ? -20.615 -3.531 -0.694 1.00 46.31 210 ARG A CA 1
ATOM 1620 C C . ARG A 1 210 ? -19.376 -3.428 0.197 1.00 46.31 210 ARG A C 1
ATOM 1622 O O . ARG A 1 210 ? -18.273 -3.738 -0.248 1.00 46.31 210 ARG A O 1
ATOM 1629 N N . TYR A 1 211 ? -19.550 -3.048 1.461 1.00 52.91 211 TYR A N 1
ATOM 1630 C CA . TYR A 1 211 ? -18.548 -3.386 2.464 1.00 52.91 211 TYR A CA 1
ATOM 1631 C C . TYR A 1 211 ? -18.374 -4.902 2.396 1.00 52.91 211 TYR A C 1
ATOM 1633 O O . TYR A 1 211 ? -19.354 -5.645 2.498 1.00 52.91 211 TYR A O 1
ATOM 1641 N N . ASN A 1 212 ? -17.147 -5.365 2.161 1.00 53.69 212 ASN A N 1
ATOM 1642 C CA . ASN A 1 212 ? -16.829 -6.785 2.220 1.00 53.69 212 ASN A CA 1
ATOM 1643 C C . ASN A 1 212 ? -16.911 -7.241 3.676 1.00 53.69 212 ASN A C 1
ATOM 1645 O O . ASN A 1 212 ? -15.910 -7.348 4.386 1.00 53.69 212 ASN A O 1
ATOM 1649 N N . ASN A 1 213 ? -18.140 -7.476 4.124 1.00 63.22 213 ASN A N 1
ATOM 1650 C CA . ASN A 1 213 ? -18.428 -8.045 5.419 1.00 63.22 213 ASN A CA 1
ATOM 1651 C C . ASN A 1 213 ? -17.901 -9.475 5.395 1.00 63.22 213 ASN A C 1
ATOM 1653 O O . ASN A 1 213 ? -18.430 -10.349 4.711 1.00 63.22 213 ASN A O 1
ATOM 1657 N N . SER A 1 214 ? -16.804 -9.691 6.109 1.00 65.56 214 SER A N 1
ATOM 1658 C CA . SER A 1 214 ? -16.293 -11.029 6.351 1.00 65.56 214 SER A CA 1
ATOM 1659 C C . SER A 1 214 ? -17.019 -11.580 7.566 1.00 65.56 214 SER A C 1
ATOM 1661 O O . SER A 1 214 ? -16.913 -11.025 8.659 1.00 65.56 214 SER A O 1
ATOM 1663 N N . TYR A 1 215 ? -17.779 -12.651 7.368 1.00 71.75 215 TYR A N 1
ATOM 1664 C CA . TYR A 1 215 ? -18.436 -13.345 8.466 1.00 71.75 215 TYR A CA 1
ATOM 1665 C C . TYR A 1 215 ? -17.401 -14.141 9.247 1.00 71.75 215 TYR A C 1
ATOM 1667 O O . TYR A 1 215 ? -16.558 -14.829 8.668 1.00 71.75 215 TYR A O 1
ATOM 1675 N N . VAL A 1 216 ? -17.469 -14.056 10.572 1.00 68.69 216 VAL A N 1
ATOM 1676 C CA . VAL A 1 216 ? -16.676 -14.932 11.429 1.00 68.69 216 VAL A CA 1
ATOM 1677 C C . VAL A 1 216 ? -17.361 -16.300 11.427 1.00 68.69 216 VAL A C 1
ATOM 1679 O O . VAL A 1 216 ? -18.538 -16.374 11.785 1.00 68.69 216 VAL A O 1
ATOM 1682 N N . PRO A 1 217 ? -16.679 -17.377 10.994 1.00 70.94 217 PRO A N 1
ATOM 1683 C CA . PRO A 1 217 ? -17.283 -18.702 10.953 1.00 70.94 217 PRO A CA 1
ATOM 1684 C C . PRO A 1 217 ? -17.726 -19.153 12.345 1.00 70.94 217 PRO A C 1
ATOM 1686 O O . PRO A 1 217 ? -17.083 -18.827 13.346 1.00 70.94 217 PRO A O 1
ATOM 1689 N N . TYR A 1 218 ? -18.791 -19.954 12.396 1.00 68.62 218 TYR A N 1
ATOM 1690 C CA . TYR A 1 218 ? -19.274 -20.539 13.643 1.00 68.62 218 TYR A CA 1
ATOM 1691 C C . TYR A 1 218 ? -18.160 -21.320 14.363 1.00 68.62 218 TYR A C 1
ATOM 1693 O O . TYR A 1 218 ? -17.363 -22.012 13.727 1.00 68.62 218 TYR A O 1
ATOM 1701 N N . GLY A 1 219 ? -18.092 -21.196 15.692 1.00 68.56 219 GLY A N 1
ATOM 1702 C CA . GLY A 1 219 ? -17.087 -21.872 16.523 1.00 68.56 219 GLY A CA 1
ATOM 1703 C C . GLY A 1 219 ? -15.707 -21.204 16.563 1.00 68.56 219 GLY A C 1
ATOM 1704 O O . GLY A 1 219 ? -14.786 -21.760 17.155 1.00 68.56 219 GLY A O 1
ATOM 1705 N N . ARG A 1 220 ? -15.535 -20.019 15.962 1.00 68.38 220 ARG A N 1
ATOM 1706 C CA . ARG A 1 220 ? -14.312 -19.218 16.120 1.00 68.38 220 ARG A CA 1
ATOM 1707 C C . ARG A 1 220 ? -14.489 -18.164 17.205 1.00 68.38 220 ARG A C 1
ATOM 1709 O O . ARG A 1 220 ? -15.400 -17.344 17.130 1.00 68.38 220 ARG A O 1
ATOM 1716 N N . SER A 1 221 ? -13.579 -18.151 18.173 1.00 65.50 221 SER A N 1
ATOM 1717 C CA . SER A 1 221 ? -13.449 -17.056 19.128 1.00 65.50 221 SER A CA 1
ATOM 1718 C C . SER A 1 221 ? -12.675 -15.902 18.498 1.00 65.50 221 SER A C 1
ATOM 1720 O O . SER A 1 221 ? -11.663 -16.089 17.817 1.00 65.50 221 SER A O 1
ATOM 1722 N N . ILE A 1 222 ? -13.153 -14.686 18.732 1.00 65.38 222 ILE A N 1
ATOM 1723 C CA . ILE A 1 222 ? -12.426 -13.471 18.384 1.00 65.38 222 ILE A CA 1
ATOM 1724 C C . ILE A 1 222 ? -11.792 -12.972 19.669 1.00 65.38 222 ILE A C 1
ATOM 1726 O O . ILE A 1 222 ? -12.486 -12.660 20.632 1.00 65.38 222 ILE A O 1
ATOM 1730 N N . HIS A 1 223 ? -10.468 -12.900 19.681 1.00 60.69 223 HIS A N 1
ATOM 1731 C CA . HIS A 1 223 ? -9.732 -12.332 20.798 1.00 60.69 223 HIS A CA 1
ATOM 1732 C C . HIS A 1 223 ? -9.395 -10.880 20.472 1.00 60.69 223 HIS A C 1
ATOM 1734 O O . HIS A 1 223 ? -8.752 -10.588 19.465 1.00 60.69 223 HIS A O 1
ATOM 1740 N N . GLY A 1 224 ? -9.842 -9.965 21.323 1.00 61.69 224 GLY A N 1
ATOM 1741 C CA . GLY A 1 224 ? -9.576 -8.542 21.193 1.00 61.69 224 GLY A CA 1
ATOM 1742 C C . GLY A 1 224 ? -9.837 -7.841 22.516 1.00 61.69 224 GLY A C 1
ATOM 1743 O O . GLY A 1 224 ? -10.617 -8.319 23.336 1.00 61.69 224 GLY A O 1
ATOM 1744 N N . ARG A 1 225 ? -9.162 -6.714 22.738 1.00 57.31 225 ARG A N 1
ATOM 1745 C CA . ARG A 1 225 ? -9.534 -5.809 23.820 1.00 57.31 225 ARG A CA 1
ATOM 1746 C C . ARG A 1 225 ? -10.682 -4.944 23.303 1.00 57.31 225 ARG A C 1
ATOM 1748 O O . ARG A 1 225 ? -10.497 -4.192 22.349 1.00 57.31 225 ARG A O 1
ATOM 1755 N N . CYS A 1 226 ? -11.864 -5.110 23.888 1.00 54.31 226 CYS A N 1
ATOM 1756 C CA . CYS A 1 226 ? -12.985 -4.208 23.664 1.00 54.31 226 CYS A CA 1
ATOM 1757 C C . CYS A 1 226 ? -12.730 -2.936 24.465 1.00 54.31 226 CYS A C 1
ATOM 1759 O O . CYS A 1 226 ? -13.010 -2.887 25.658 1.00 54.31 226 CYS A O 1
ATOM 1761 N N . ASP A 1 227 ? -12.174 -1.930 23.802 1.00 52.62 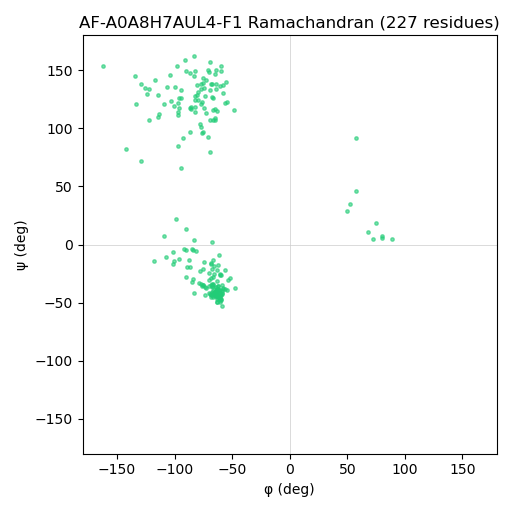227 ASP A N 1
ATOM 1762 C CA . ASP A 1 227 ? -12.181 -0.571 24.321 1.00 52.62 227 ASP A CA 1
ATOM 1763 C C . ASP A 1 227 ? -13.503 0.054 23.848 1.00 52.62 227 ASP A C 1
ATOM 1765 O O . ASP A 1 227 ? -13.639 0.430 22.680 1.00 52.62 227 ASP A O 1
ATOM 1769 N N . LEU A 1 228 ? -14.519 0.044 24.716 1.00 45.25 228 LEU A N 1
ATOM 1770 C CA . LEU A 1 228 ? -15.732 0.828 24.479 1.00 45.25 228 LEU A CA 1
ATOM 1771 C C . LEU A 1 228 ? -15.347 2.321 24.495 1.00 45.25 228 LEU A C 1
ATOM 1773 O O . LEU A 1 228 ? -14.508 2.698 25.319 1.00 45.25 228 LEU A O 1
ATOM 1777 N N . PRO A 1 229 ? -15.881 3.142 23.572 1.00 40.47 229 PRO A N 1
ATOM 1778 C CA . PRO A 1 229 ? -15.674 4.587 23.595 1.00 40.47 229 PRO A CA 1
ATOM 1779 C C . PRO A 1 229 ? -16.270 5.239 24.846 1.00 40.47 229 PRO A C 1
ATOM 1781 O O . PRO A 1 229 ? -17.279 4.710 25.368 1.00 40.47 229 PRO A O 1
#

pLDDT: mean 71.56, std 16.26, range [35.81, 95.25]

Radius of gyration: 30.83 Å; Cα contacts (8 Å, |Δi|>4): 87; chains: 1; bounding box: 80×36×81 Å